Protein AF-A0A8S3QY83-F1 (afdb_monomer_lite)

Sequence (232 aa):
MESKVRKRGQNQPYVDVEDQDTNFSKEKKPLSHDKFHWDLWLLLAVENWLFDFGRPIFALFVPQKWFPMNYPSVGDYCHMAYNVITPFCLLKLFERSPNKSSTTFNMLCIITFVMGASIHLVGDSINHRLVLLGYELHLSVRENPMMQQMQPQGLVDSFELLYLYDEVIGHLMWYIPFFISFFLYFVGCFTSKLTTPSSTVSWWLLMLVFGDRGTNILRIHHNLYLLQVFGD

Secondary structure (DSSP, 8-state):
-----PPP---------------------------S-HHHHHHHHHHIIIIITTHHHHHHHS-GGGS-TTS--HHHHHHHHHHHHHHHHHHHHHHH-SS---HHHHHHHHHHHHHHHHHHHHHHHHHHHHHHTT--TTS-TTT-HHHHT-SSTHHHHHHHHHHHIIIIIIHHHHHHHHHHHHHHHHHHHHS------S--HHHHHHHHHH--SS--SSSSTTTTTTSSSS--

pLDDT: mean 74.7, std 22.32, range [29.95, 97.56]

Radius of gyration: 34.43 Å; chains: 1; bounding box: 99×53×97 Å

Structure (mmCIF, N/CA/C/O backbone):
data_AF-A0A8S3QY83-F1
#
_entry.id   AF-A0A8S3QY83-F1
#
loop_
_atom_site.group_PDB
_atom_site.id
_atom_site.type_symbol
_atom_site.label_atom_id
_atom_site.label_alt_id
_atom_site.label_comp_id
_atom_site.label_asym_id
_atom_site.label_entity_id
_atom_site.label_seq_id
_atom_site.pdbx_PDB_ins_code
_atom_site.Cartn_x
_atom_site.Cartn_y
_atom_site.Cartn_z
_atom_site.occupancy
_atom_site.B_iso_or_equiv
_atom_site.auth_seq_id
_atom_site.auth_comp_id
_atom_site.auth_asym_id
_atom_site.auth_atom_id
_atom_site.pdbx_PDB_model_num
ATOM 1 N N . MET A 1 1 ? 78.740 -27.898 -50.784 1.00 34.59 1 MET A N 1
ATOM 2 C CA . MET A 1 1 ? 79.023 -26.454 -50.865 1.00 34.59 1 MET A CA 1
ATOM 3 C C . MET A 1 1 ? 78.585 -26.016 -52.253 1.00 34.59 1 MET A C 1
ATOM 5 O O . MET A 1 1 ? 79.160 -26.534 -53.192 1.00 34.59 1 MET A O 1
ATOM 9 N N . GLU A 1 2 ? 77.528 -25.191 -52.331 1.00 31.19 2 GLU A N 1
ATOM 10 C CA . GLU A 1 2 ? 77.106 -24.369 -53.494 1.00 31.19 2 GLU A CA 1
ATOM 11 C C . GLU A 1 2 ? 76.742 -25.091 -54.817 1.00 31.19 2 GLU A C 1
ATOM 13 O O . GLU A 1 2 ? 77.320 -26.093 -55.190 1.00 31.19 2 GLU A O 1
ATOM 18 N N . SER A 1 3 ? 75.783 -24.670 -55.636 1.00 31.03 3 SER A N 1
ATOM 19 C CA . SER A 1 3 ? 74.749 -23.644 -55.554 1.00 31.03 3 SER A CA 1
ATOM 20 C C . SER A 1 3 ? 73.617 -24.044 -56.515 1.00 31.03 3 SER A C 1
ATOM 22 O O . SER A 1 3 ? 73.790 -24.783 -57.484 1.00 31.03 3 SER A O 1
ATOM 24 N N . LYS A 1 4 ? 72.418 -23.574 -56.187 1.00 37.50 4 LYS A N 1
ATOM 25 C CA . LYS A 1 4 ? 71.142 -23.846 -56.843 1.00 37.50 4 LYS A CA 1
ATOM 26 C C . LYS A 1 4 ? 70.960 -22.834 -57.980 1.00 37.50 4 LYS A C 1
ATOM 28 O O . LYS A 1 4 ? 70.795 -21.653 -57.699 1.00 37.50 4 LYS A O 1
ATOM 33 N N . VAL A 1 5 ? 70.923 -23.277 -59.238 1.00 36.34 5 VAL A N 1
ATOM 34 C CA . VAL A 1 5 ? 70.503 -22.438 -60.379 1.00 36.34 5 VAL A CA 1
ATOM 35 C C . VAL A 1 5 ? 69.347 -23.131 -61.095 1.00 36.34 5 VAL A C 1
ATOM 37 O O . VAL A 1 5 ? 69.523 -24.085 -61.850 1.00 36.34 5 VAL A O 1
ATOM 40 N N . ARG A 1 6 ? 68.126 -22.669 -60.805 1.00 34.22 6 ARG A N 1
ATOM 41 C CA . ARG A 1 6 ? 66.875 -23.147 -61.407 1.00 34.22 6 ARG A CA 1
ATOM 42 C C . ARG A 1 6 ? 66.569 -22.299 -62.645 1.00 34.22 6 ARG A C 1
ATOM 44 O O . ARG A 1 6 ? 66.422 -21.085 -62.540 1.00 34.22 6 ARG A O 1
ATOM 51 N N . LYS A 1 7 ? 66.494 -22.952 -63.808 1.00 37.69 7 LYS A N 1
ATOM 52 C CA . LYS A 1 7 ? 66.143 -22.346 -65.102 1.00 37.69 7 LYS A CA 1
ATOM 53 C C . LYS A 1 7 ? 64.687 -21.857 -65.131 1.00 37.69 7 LYS A C 1
ATOM 55 O O . LYS A 1 7 ? 63.793 -22.481 -64.564 1.00 37.69 7 LYS A O 1
ATOM 60 N N . ARG A 1 8 ? 64.506 -20.731 -65.826 1.00 29.97 8 ARG A N 1
ATOM 61 C CA . ARG A 1 8 ? 63.272 -19.996 -66.148 1.00 29.97 8 ARG A CA 1
ATOM 62 C C . ARG A 1 8 ? 62.555 -20.658 -67.341 1.00 29.97 8 ARG A C 1
ATOM 64 O O . ARG A 1 8 ? 63.221 -21.027 -68.302 1.00 29.97 8 ARG A O 1
ATOM 71 N N . GLY A 1 9 ? 61.226 -20.731 -67.293 1.00 32.06 9 GLY A N 1
ATOM 72 C CA . GLY A 1 9 ? 60.323 -21.119 -68.391 1.00 32.06 9 GLY A CA 1
ATOM 73 C C . GLY A 1 9 ? 58.904 -21.238 -67.825 1.00 32.06 9 GLY A C 1
ATOM 74 O O . GLY A 1 9 ? 58.633 -22.176 -67.092 1.00 32.06 9 GLY A O 1
ATOM 75 N N . GLN A 1 10 ? 58.145 -20.142 -67.785 1.00 31.88 10 GLN A N 1
ATOM 76 C CA . GLN A 1 10 ? 57.193 -19.656 -68.800 1.00 31.88 10 GLN A CA 1
ATOM 77 C C . GLN A 1 10 ? 55.741 -20.081 -68.490 1.00 31.88 10 GLN A C 1
ATOM 79 O O . GLN A 1 10 ? 55.395 -21.252 -68.547 1.00 31.88 10 GLN A O 1
ATOM 84 N N . ASN A 1 11 ? 54.939 -19.047 -68.212 1.00 30.88 11 ASN A N 1
ATOM 85 C CA . ASN A 1 11 ? 53.517 -18.854 -68.518 1.00 30.88 11 ASN A CA 1
ATOM 86 C C . ASN A 1 11 ? 52.469 -19.789 -67.884 1.00 30.88 11 ASN A C 1
ATOM 88 O O . ASN A 1 11 ? 52.050 -20.775 -68.481 1.00 30.88 11 ASN A O 1
ATOM 92 N N . GLN A 1 12 ? 51.919 -19.354 -66.746 1.00 34.62 12 GLN A N 1
ATOM 93 C CA . GLN A 1 12 ? 50.521 -19.604 -66.375 1.00 34.62 12 GLN A CA 1
ATOM 94 C C . GLN A 1 12 ? 49.783 -18.257 -66.337 1.00 34.62 12 GLN A C 1
ATOM 96 O O . GLN A 1 12 ? 50.329 -17.305 -65.771 1.00 34.62 12 GLN A O 1
ATOM 101 N N . PRO A 1 13 ? 48.596 -18.137 -66.958 1.00 34.28 13 PRO A N 1
ATOM 102 C CA . PRO A 1 13 ? 47.832 -16.904 -66.925 1.00 34.28 13 PRO A CA 1
ATOM 103 C C . PRO A 1 13 ? 47.233 -16.686 -65.533 1.00 34.28 13 PRO A C 1
ATOM 105 O O . PRO A 1 13 ? 46.687 -17.591 -64.905 1.00 34.28 13 PRO A O 1
ATOM 108 N N . TYR A 1 14 ? 47.388 -15.448 -65.087 1.00 29.95 14 TYR A N 1
ATOM 109 C CA . TYR A 1 14 ? 46.746 -14.828 -63.943 1.00 29.95 14 TYR A CA 1
ATOM 110 C C . TYR A 1 14 ? 45.224 -14.836 -64.160 1.00 29.95 14 TYR A C 1
ATOM 112 O O . TYR A 1 14 ? 44.738 -14.292 -65.150 1.00 29.95 14 TYR A O 1
ATOM 120 N N . VAL A 1 15 ? 44.495 -15.521 -63.277 1.00 34.41 15 VAL A N 1
ATOM 121 C CA . VAL A 1 15 ? 43.032 -15.464 -63.195 1.00 34.41 15 VAL A CA 1
ATOM 122 C C . VAL A 1 15 ? 42.712 -14.485 -62.076 1.00 34.41 15 VAL A C 1
ATOM 124 O O . VAL A 1 15 ? 42.988 -14.774 -60.910 1.00 34.41 15 VAL A O 1
ATOM 127 N N . ASP A 1 16 ? 42.186 -13.323 -62.459 1.00 31.34 16 ASP A N 1
ATOM 128 C CA . ASP A 1 16 ? 41.600 -12.346 -61.551 1.00 31.34 16 ASP A CA 1
ATOM 129 C C . ASP A 1 16 ? 40.484 -13.014 -60.743 1.00 31.34 16 ASP A C 1
ATOM 131 O O . ASP A 1 16 ? 39.497 -13.510 -61.289 1.00 31.34 16 ASP A O 1
ATOM 135 N N . VAL A 1 17 ? 40.654 -13.038 -59.423 1.00 35.59 17 VAL A N 1
ATOM 136 C CA . VAL A 1 17 ? 39.547 -13.261 -58.495 1.00 35.59 17 VAL A CA 1
ATOM 137 C C . VAL A 1 17 ? 38.876 -11.903 -58.339 1.00 35.59 17 VAL A C 1
ATOM 139 O O . VAL A 1 17 ? 39.214 -11.132 -57.445 1.00 35.59 17 VAL A O 1
ATOM 142 N N . GLU A 1 18 ? 37.994 -11.584 -59.285 1.00 35.28 18 GLU A N 1
ATOM 143 C CA . GLU A 1 18 ? 37.082 -10.450 -59.174 1.00 35.28 18 GLU A CA 1
ATOM 144 C C . GLU A 1 18 ? 36.149 -10.649 -57.976 1.00 35.28 18 GLU A C 1
ATOM 146 O O . GLU A 1 18 ? 35.514 -11.695 -57.810 1.00 35.28 18 GLU A O 1
ATOM 151 N N . ASP A 1 19 ? 36.110 -9.598 -57.159 1.00 35.34 19 ASP A N 1
ATOM 152 C CA . ASP A 1 19 ? 35.137 -9.262 -56.126 1.00 35.34 19 ASP A CA 1
ATOM 153 C C . ASP A 1 19 ? 33.747 -9.867 -56.376 1.00 35.34 19 ASP A C 1
ATOM 155 O O . ASP A 1 19 ? 32.928 -9.351 -57.140 1.00 35.34 19 ASP A O 1
ATOM 159 N N . GLN A 1 20 ? 33.437 -10.941 -55.651 1.00 33.00 20 GLN A N 1
ATOM 160 C CA . GLN A 1 20 ? 32.055 -11.261 -55.321 1.00 33.00 20 GLN A CA 1
ATOM 161 C C . GLN A 1 20 ? 31.711 -10.582 -53.997 1.00 33.00 20 GLN A C 1
ATOM 163 O O . GLN A 1 20 ? 31.581 -11.225 -52.955 1.00 33.00 20 GLN A O 1
ATOM 168 N N . ASP A 1 21 ? 31.482 -9.271 -54.078 1.00 36.41 21 ASP A N 1
ATOM 169 C CA . ASP A 1 21 ? 30.620 -8.526 -53.160 1.00 36.41 21 ASP A CA 1
ATOM 170 C C . ASP A 1 21 ? 29.168 -9.009 -53.350 1.00 36.41 21 ASP A C 1
ATOM 172 O O . ASP A 1 21 ? 28.257 -8.312 -53.805 1.00 36.41 21 ASP A O 1
ATOM 176 N N . THR A 1 22 ? 28.924 -10.278 -53.022 1.00 35.50 22 THR A N 1
ATOM 177 C CA . THR A 1 22 ? 27.571 -10.771 -52.816 1.00 35.50 22 THR A CA 1
ATOM 178 C C . THR A 1 22 ? 27.066 -10.153 -51.529 1.00 35.50 22 THR A C 1
ATOM 180 O O . THR A 1 22 ? 27.435 -10.579 -50.436 1.00 35.50 22 THR A O 1
ATOM 183 N N . ASN A 1 23 ? 26.221 -9.138 -51.708 1.00 38.00 23 ASN A N 1
ATOM 184 C CA . ASN A 1 23 ? 25.175 -8.669 -50.810 1.00 38.00 23 ASN A CA 1
ATOM 185 C C . ASN A 1 23 ? 24.670 -9.771 -49.860 1.00 38.00 23 ASN A C 1
ATOM 187 O O . ASN A 1 23 ? 23.604 -10.349 -50.058 1.00 38.00 23 ASN A O 1
ATOM 191 N N . PHE A 1 24 ? 25.392 -10.018 -48.771 1.00 35.25 24 PHE A N 1
ATOM 192 C CA . PHE A 1 24 ? 24.793 -10.544 -47.561 1.00 35.25 24 PHE A CA 1
ATOM 193 C C . PHE A 1 24 ? 24.349 -9.321 -46.783 1.00 35.25 24 PHE A C 1
ATOM 195 O O . PHE A 1 24 ? 25.000 -8.853 -45.845 1.00 35.25 24 PHE A O 1
ATOM 202 N N . SER A 1 25 ? 23.223 -8.769 -47.233 1.00 38.72 25 SER A N 1
ATOM 203 C CA . SER A 1 25 ? 22.351 -7.976 -46.393 1.00 38.72 25 SER A CA 1
ATOM 204 C C . SER A 1 25 ? 22.110 -8.816 -45.142 1.00 38.72 25 SER A C 1
ATOM 206 O O . SER A 1 25 ? 21.225 -9.666 -45.097 1.00 38.72 25 SER A O 1
ATOM 208 N N . LYS A 1 26 ? 22.941 -8.619 -44.111 1.00 41.38 26 LYS A N 1
ATOM 209 C CA . LYS A 1 26 ? 22.540 -8.871 -42.736 1.00 41.38 26 LYS A CA 1
ATOM 210 C C . LYS A 1 26 ? 21.341 -7.960 -42.552 1.00 41.38 26 LYS A C 1
ATOM 212 O O . LYS A 1 26 ? 21.487 -6.811 -42.138 1.00 41.38 26 LYS A O 1
ATOM 217 N N . GLU A 1 27 ? 20.162 -8.473 -42.893 1.00 39.66 27 GLU A N 1
ATOM 218 C CA . GLU A 1 27 ? 18.944 -8.116 -42.205 1.00 39.66 27 GLU A CA 1
ATOM 219 C C . GLU A 1 27 ? 19.303 -8.222 -40.729 1.00 39.66 27 GLU A C 1
ATOM 221 O O . GLU A 1 27 ? 19.362 -9.299 -40.130 1.00 39.66 27 GLU A O 1
ATOM 226 N N . LYS A 1 28 ? 19.644 -7.075 -40.138 1.00 40.25 28 LYS A N 1
ATOM 227 C CA . LYS A 1 28 ? 19.485 -6.889 -38.714 1.00 40.25 28 LYS A CA 1
ATOM 228 C C . LYS A 1 28 ? 18.003 -7.133 -38.517 1.00 40.25 28 LYS A C 1
ATOM 230 O O . LYS A 1 28 ? 17.208 -6.226 -38.751 1.00 40.25 28 LYS A O 1
ATOM 235 N N . LYS A 1 29 ? 17.644 -8.371 -38.152 1.00 34.09 29 LYS A N 1
ATOM 236 C CA . LYS A 1 29 ? 16.350 -8.673 -37.546 1.00 34.09 29 LYS A CA 1
ATOM 237 C C . LYS A 1 29 ? 16.068 -7.494 -36.624 1.00 34.09 29 LYS A C 1
ATOM 239 O O . LYS A 1 29 ? 16.939 -7.217 -35.786 1.00 34.09 29 LYS A O 1
ATOM 244 N N . PRO A 1 30 ? 14.967 -6.747 -36.814 1.00 40.72 30 PRO A N 1
ATOM 245 C CA . PRO A 1 30 ? 14.634 -5.695 -35.878 1.00 40.72 30 PRO A CA 1
ATOM 246 C C . PRO A 1 30 ? 14.638 -6.375 -34.518 1.00 40.72 30 PRO A C 1
ATOM 248 O O . PRO A 1 30 ? 13.926 -7.358 -34.317 1.00 40.72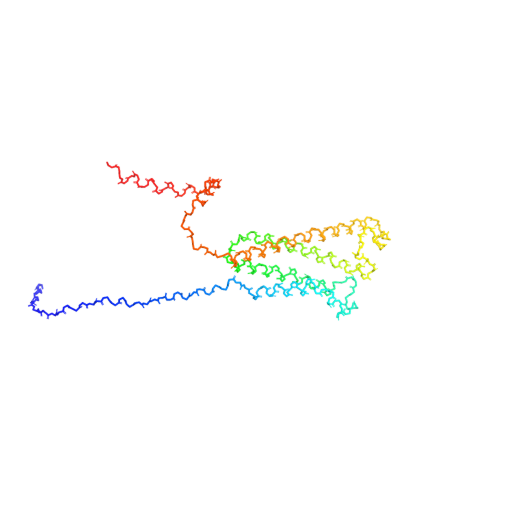 30 PRO A O 1
ATOM 251 N N . LEU A 1 31 ? 15.562 -5.946 -33.654 1.00 46.16 31 LEU A N 1
ATOM 252 C CA . LEU A 1 31 ? 15.653 -6.419 -32.283 1.00 46.16 31 LEU A CA 1
ATOM 253 C C . LEU A 1 31 ? 14.232 -6.248 -31.754 1.00 46.16 31 LEU A C 1
ATOM 255 O O . LEU A 1 31 ? 13.766 -5.107 -31.725 1.00 46.16 31 LEU A O 1
ATOM 259 N N . SER A 1 32 ? 13.504 -7.348 -31.527 1.00 46.12 32 SER A N 1
ATOM 260 C CA . SER A 1 32 ? 12.080 -7.281 -31.208 1.00 46.12 32 SER A CA 1
ATOM 261 C C . SER A 1 32 ? 11.982 -6.577 -29.870 1.00 46.12 32 SER A C 1
ATOM 263 O O . SER A 1 32 ? 12.240 -7.135 -28.806 1.00 46.12 32 SER A O 1
ATOM 265 N N . HIS A 1 33 ? 11.758 -5.278 -29.967 1.00 51.06 33 HIS A N 1
ATOM 266 C CA . HIS A 1 33 ? 11.664 -4.385 -28.850 1.00 51.06 33 HIS A CA 1
ATOM 267 C C . HIS A 1 33 ? 10.262 -4.642 -28.324 1.00 51.06 33 HIS A C 1
ATOM 269 O O . HIS A 1 33 ? 9.316 -3.994 -28.771 1.00 51.06 33 HIS A O 1
ATOM 275 N N . ASP A 1 34 ? 10.115 -5.613 -27.425 1.00 55.69 34 ASP A N 1
ATOM 276 C CA . ASP A 1 34 ? 8.931 -5.674 -26.579 1.00 55.69 34 ASP A CA 1
ATOM 277 C C . ASP A 1 34 ? 8.990 -4.421 -25.705 1.00 55.69 34 ASP A C 1
ATOM 279 O O . ASP A 1 34 ? 9.612 -4.362 -24.648 1.00 55.69 34 ASP A O 1
ATOM 283 N N . LYS A 1 35 ? 8.466 -3.327 -26.269 1.00 71.12 35 LYS A N 1
ATOM 284 C CA . LYS A 1 35 ? 8.505 -1.982 -25.694 1.00 71.12 35 LYS A CA 1
ATOM 285 C C . LYS A 1 35 ? 7.702 -1.922 -24.407 1.00 71.12 35 LYS A C 1
ATOM 287 O O . LYS A 1 35 ? 7.988 -1.065 -23.590 1.00 71.12 35 LYS A O 1
ATOM 292 N N . PHE A 1 36 ? 6.731 -2.811 -24.236 1.00 80.81 36 PHE A N 1
ATOM 293 C CA . PHE A 1 36 ? 5.821 -2.838 -23.107 1.00 80.81 36 PHE A CA 1
ATOM 294 C C . PHE A 1 36 ? 5.636 -4.275 -22.628 1.00 80.81 36 PHE A C 1
ATOM 296 O O . PHE A 1 36 ? 5.346 -5.171 -23.420 1.00 80.81 36 PHE A O 1
ATOM 303 N N . HIS A 1 37 ? 5.807 -4.482 -21.329 1.00 86.06 37 HIS A N 1
ATOM 304 C CA . HIS A 1 37 ? 5.777 -5.799 -20.704 1.00 86.06 37 HIS A CA 1
ATOM 305 C C . HIS A 1 37 ? 4.359 -6.066 -20.194 1.00 86.06 37 HIS A C 1
ATOM 307 O O . HIS A 1 37 ? 4.016 -5.733 -19.058 1.00 86.06 37 HIS A O 1
ATOM 313 N N . TRP A 1 38 ? 3.516 -6.607 -21.076 1.00 83.12 38 TRP A N 1
ATOM 314 C CA . TRP A 1 38 ? 2.108 -6.899 -20.784 1.00 83.12 38 TRP A CA 1
ATOM 315 C C . TRP A 1 38 ? 1.924 -7.887 -19.636 1.00 83.12 38 TRP A C 1
ATOM 317 O O . TRP A 1 38 ? 0.985 -7.747 -18.863 1.00 83.12 38 TRP A O 1
ATOM 327 N N . ASP A 1 39 ? 2.822 -8.859 -19.514 1.00 86.62 39 ASP A N 1
ATOM 328 C CA . ASP A 1 39 ? 2.855 -9.837 -18.431 1.00 86.62 39 ASP A CA 1
ATOM 329 C C . ASP A 1 39 ? 3.032 -9.165 -17.062 1.00 86.62 39 ASP A C 1
ATOM 331 O O . ASP A 1 39 ? 2.259 -9.423 -16.141 1.00 86.62 39 ASP A O 1
ATOM 335 N N . LEU A 1 40 ? 3.999 -8.249 -16.944 1.00 84.06 40 LEU A N 1
ATOM 336 C CA . LEU A 1 40 ? 4.239 -7.483 -15.721 1.00 84.06 40 LEU A CA 1
ATOM 337 C C . LEU A 1 40 ? 3.095 -6.524 -15.411 1.00 84.06 40 LEU A C 1
ATOM 339 O O . LEU A 1 40 ? 2.706 -6.398 -14.254 1.00 84.06 40 LEU A O 1
ATOM 343 N N . TRP A 1 41 ? 2.563 -5.844 -16.427 1.00 84.88 41 TRP A N 1
ATOM 344 C CA . TRP A 1 41 ? 1.459 -4.911 -16.231 1.00 84.88 41 TRP A CA 1
ATOM 345 C C . TRP A 1 41 ? 0.182 -5.634 -15.803 1.00 84.88 41 TRP A C 1
ATOM 347 O O . TRP A 1 41 ? -0.492 -5.183 -14.883 1.00 84.88 41 TRP A O 1
ATOM 357 N N . LEU A 1 42 ? -0.120 -6.782 -16.418 1.00 86.81 42 LEU A N 1
ATOM 358 C CA . LEU A 1 42 ? -1.249 -7.620 -16.029 1.00 86.81 42 LEU A CA 1
ATOM 359 C C . LEU A 1 42 ? -1.069 -8.162 -14.610 1.00 86.81 42 LEU A C 1
ATOM 361 O O . LEU A 1 42 ? -2.012 -8.102 -13.830 1.00 86.81 42 LEU A O 1
ATOM 365 N N . LEU A 1 43 ? 0.126 -8.650 -14.260 1.00 87.75 43 LEU A N 1
ATOM 366 C CA . LEU A 1 43 ? 0.422 -9.123 -12.907 1.00 87.75 43 LEU A CA 1
ATOM 367 C C . LEU A 1 43 ? 0.191 -8.016 -11.875 1.00 87.75 43 LEU A C 1
ATOM 369 O O . LEU A 1 43 ? -0.528 -8.236 -10.908 1.00 87.75 43 LEU A O 1
ATOM 373 N N . LEU A 1 44 ? 0.745 -6.828 -12.122 1.00 88.06 44 LEU A N 1
ATOM 374 C CA . LEU A 1 44 ? 0.615 -5.660 -11.255 1.00 88.06 44 LEU A CA 1
ATOM 375 C C . LEU A 1 44 ? -0.844 -5.183 -11.161 1.00 88.06 44 LEU A C 1
ATOM 377 O O . LEU A 1 44 ? -1.323 -4.839 -10.089 1.00 88.06 44 LEU A O 1
ATOM 381 N N . ALA A 1 45 ? -1.595 -5.200 -12.263 1.00 86.75 45 ALA A N 1
ATOM 382 C CA . ALA A 1 45 ? -3.013 -4.855 -12.251 1.00 86.75 45 ALA A CA 1
ATOM 383 C C . ALA A 1 45 ? -3.838 -5.862 -11.437 1.00 86.75 45 ALA A C 1
ATOM 385 O O . ALA A 1 45 ? -4.640 -5.455 -10.600 1.00 86.75 45 ALA A O 1
ATOM 386 N N . VAL A 1 46 ? -3.628 -7.164 -11.660 1.00 88.06 46 VAL A N 1
ATOM 387 C CA . VAL A 1 46 ? -4.350 -8.240 -10.968 1.00 88.06 46 VAL A CA 1
ATOM 388 C C . VAL A 1 46 ? -4.028 -8.248 -9.480 1.00 88.06 46 VAL A C 1
ATOM 390 O O . VAL A 1 46 ? -4.940 -8.394 -8.675 1.00 88.06 46 VAL A O 1
ATOM 393 N N . GLU A 1 47 ? -2.763 -8.084 -9.104 1.00 89.00 47 GLU A N 1
ATOM 394 C CA . GLU A 1 47 ? -2.347 -8.145 -7.704 1.00 89.00 47 GLU A CA 1
ATOM 395 C C . GLU A 1 47 ? -2.831 -6.926 -6.901 1.00 89.00 47 GLU A C 1
ATOM 397 O O . GLU A 1 47 ? -3.383 -7.129 -5.824 1.00 89.00 47 GLU A O 1
ATOM 402 N N . ASN A 1 48 ? -2.809 -5.706 -7.466 1.00 87.19 48 ASN A N 1
ATOM 403 C CA . ASN A 1 48 ? -3.464 -4.546 -6.839 1.00 87.19 48 ASN A CA 1
ATOM 404 C C . ASN A 1 48 ? -4.970 -4.787 -6.666 1.00 87.19 48 ASN A C 1
ATOM 406 O O . ASN A 1 48 ? -5.540 -4.553 -5.608 1.00 87.19 48 ASN A O 1
ATOM 410 N N . TRP A 1 49 ? -5.652 -5.275 -7.704 1.00 84.31 49 TRP A N 1
ATOM 411 C CA . TRP A 1 49 ? -7.097 -5.492 -7.613 1.00 84.31 49 TRP A CA 1
ATOM 412 C C . TRP A 1 49 ? -7.461 -6.568 -6.592 1.00 84.31 49 TRP A C 1
ATOM 414 O O . TRP A 1 49 ? -8.443 -6.436 -5.866 1.00 84.31 49 TRP A O 1
ATOM 424 N N . LEU A 1 50 ? -6.675 -7.642 -6.548 1.00 85.19 50 LEU A N 1
ATOM 425 C CA . LEU A 1 50 ? -6.952 -8.787 -5.701 1.00 85.19 50 LEU A CA 1
ATOM 426 C C . LEU A 1 50 ? -6.546 -8.532 -4.251 1.00 85.19 50 LEU A C 1
ATOM 428 O O . LEU A 1 50 ? -7.338 -8.806 -3.360 1.00 85.19 50 LEU A O 1
ATOM 432 N N . PHE A 1 51 ? -5.333 -8.048 -3.997 1.00 85.00 51 PHE A N 1
ATOM 433 C CA . PHE A 1 51 ? -4.780 -8.008 -2.643 1.00 85.00 51 PHE A CA 1
ATOM 434 C C . PHE A 1 51 ? -5.039 -6.705 -1.898 1.00 85.00 51 PHE A C 1
ATOM 436 O O . PHE A 1 51 ? -5.078 -6.741 -0.671 1.00 85.00 51 PHE A O 1
ATOM 443 N N . ASP A 1 52 ? -5.260 -5.612 -2.622 1.00 77.19 52 ASP A N 1
ATOM 444 C CA . ASP A 1 52 ? -5.518 -4.295 -2.047 1.00 77.19 52 ASP A CA 1
ATOM 445 C C . ASP A 1 52 ? -7.030 -4.000 -2.041 1.00 77.19 52 ASP A C 1
ATOM 447 O O . ASP A 1 52 ? -7.650 -3.844 -0.993 1.00 77.19 52 ASP A O 1
ATOM 451 N N . PHE A 1 53 ? -7.695 -4.097 -3.200 1.00 77.50 53 PHE A N 1
ATOM 452 C CA . PHE A 1 53 ? -9.144 -3.847 -3.301 1.00 77.50 53 PHE A CA 1
ATOM 453 C C . PHE A 1 53 ? -10.039 -5.060 -3.005 1.00 77.50 53 PHE A C 1
ATOM 455 O O . PHE A 1 53 ? -11.244 -4.904 -2.800 1.00 77.50 53 PHE A O 1
ATOM 462 N N . GLY A 1 54 ? -9.500 -6.282 -2.982 1.00 78.56 54 GLY A N 1
ATOM 463 C CA . GLY A 1 54 ? -10.302 -7.506 -2.857 1.00 78.56 54 GLY A CA 1
ATOM 464 C C . GLY A 1 54 ? -10.875 -7.760 -1.461 1.00 78.56 54 GLY A C 1
ATOM 465 O O . GLY A 1 54 ? -11.695 -8.663 -1.288 1.00 78.56 54 GLY A O 1
ATOM 466 N N . ARG A 1 55 ? -10.495 -6.971 -0.452 1.00 75.38 55 ARG A N 1
ATOM 467 C CA . ARG A 1 55 ? -10.899 -7.141 0.954 1.00 75.38 55 ARG A CA 1
ATOM 468 C C . ARG A 1 55 ? -12.411 -7.299 1.176 1.00 75.38 55 ARG A C 1
ATOM 470 O O . ARG A 1 55 ? -12.798 -8.293 1.798 1.00 75.38 55 ARG A O 1
ATOM 477 N N . PRO A 1 56 ? -13.282 -6.406 0.660 1.00 72.75 56 PRO A N 1
ATOM 478 C CA . PRO A 1 56 ? -14.729 -6.545 0.818 1.00 72.75 56 PRO A CA 1
ATOM 479 C C . PRO A 1 56 ? -15.250 -7.839 0.191 1.00 72.75 56 PRO A C 1
ATOM 481 O O . PRO A 1 56 ? -16.146 -8.475 0.734 1.00 72.75 56 PRO A O 1
ATOM 484 N N . ILE A 1 57 ? -14.648 -8.267 -0.922 1.00 79.75 57 ILE A N 1
ATOM 485 C CA . ILE A 1 57 ? -15.013 -9.501 -1.618 1.00 79.75 57 ILE A CA 1
ATOM 486 C C . ILE A 1 57 ? -14.635 -10.707 -0.755 1.00 79.75 57 ILE A C 1
ATOM 488 O O . ILE A 1 57 ? -15.476 -11.567 -0.505 1.00 79.75 57 ILE A O 1
ATOM 492 N N . PHE A 1 58 ? -13.411 -10.763 -0.225 1.00 79.56 58 PHE A N 1
ATOM 493 C CA . PHE A 1 58 ? -12.998 -11.853 0.663 1.00 79.56 58 PHE A CA 1
ATOM 494 C C . PHE A 1 58 ? -13.832 -11.912 1.943 1.00 79.56 58 PHE A C 1
ATOM 496 O O . PHE A 1 58 ? -14.198 -13.002 2.378 1.00 79.56 58 PHE A O 1
ATOM 503 N N . ALA A 1 59 ? -14.191 -10.760 2.510 1.00 74.50 59 ALA A N 1
ATOM 504 C CA . ALA A 1 59 ? -15.040 -10.685 3.694 1.00 74.50 59 ALA A CA 1
ATOM 505 C C . ALA A 1 59 ? -16.463 -11.234 3.460 1.00 74.50 59 ALA A C 1
ATOM 507 O O . ALA A 1 59 ? -17.084 -11.703 4.413 1.00 74.50 59 ALA A O 1
ATOM 508 N N . LEU A 1 60 ? -16.970 -11.230 2.217 1.00 78.12 60 LEU A N 1
ATOM 509 C CA . LEU A 1 60 ? -18.257 -11.849 1.863 1.00 78.12 60 LEU A CA 1
ATOM 510 C C . LEU A 1 60 ? -18.189 -13.381 1.822 1.00 78.12 60 LEU A C 1
ATOM 512 O O . LEU A 1 60 ? -19.164 -14.050 2.160 1.00 78.12 60 LEU A O 1
ATOM 516 N N . PHE A 1 61 ? -17.056 -13.943 1.396 1.00 81.00 61 PHE A N 1
ATOM 517 C CA . PHE A 1 61 ? -16.904 -15.392 1.224 1.00 81.00 61 PHE A CA 1
ATOM 518 C C . PHE A 1 61 ? -16.322 -16.097 2.450 1.00 81.00 61 PHE A C 1
ATOM 520 O O . PHE A 1 61 ? -16.527 -17.300 2.618 1.00 81.00 61 PHE A O 1
ATOM 527 N N . VAL A 1 62 ? -15.604 -15.374 3.311 1.00 79.56 62 VAL A N 1
ATOM 528 C CA . VAL A 1 62 ? -14.933 -15.947 4.479 1.00 79.56 62 VAL A CA 1
ATOM 529 C C . VAL A 1 62 ? -15.737 -15.670 5.752 1.00 79.56 62 VAL A C 1
ATOM 531 O O . VAL A 1 62 ? -15.919 -14.512 6.130 1.00 79.56 62 VAL A O 1
ATOM 534 N N . PRO A 1 63 ? -16.177 -16.713 6.482 1.00 76.62 63 PRO A N 1
ATOM 535 C CA . PRO A 1 63 ? -16.875 -16.524 7.745 1.00 76.62 63 PRO A CA 1
ATOM 536 C C . PRO A 1 63 ? -15.991 -15.824 8.784 1.00 76.62 63 PRO A C 1
ATOM 538 O O . PRO A 1 63 ? -14.921 -16.318 9.137 1.00 76.62 63 PRO A O 1
ATOM 541 N N . GLN A 1 64 ? -16.493 -14.742 9.382 1.00 70.31 64 GLN A N 1
ATOM 542 C CA . GLN A 1 64 ? -15.787 -13.997 10.441 1.00 70.31 64 GLN A CA 1
ATOM 543 C C . GLN A 1 64 ? -15.432 -14.865 11.666 1.00 70.31 64 GLN A C 1
ATOM 545 O O . GLN A 1 64 ? -14.478 -14.586 12.379 1.00 70.31 64 GLN A O 1
ATOM 550 N N . LYS A 1 65 ? -16.140 -15.984 11.890 1.00 74.44 65 LYS A N 1
ATOM 551 C CA . LYS A 1 65 ? -15.832 -16.946 12.968 1.00 74.44 65 LYS A CA 1
ATOM 552 C C . LYS A 1 65 ? -14.448 -17.589 12.843 1.00 74.44 65 LYS A C 1
ATOM 554 O O . LYS A 1 65 ? -13.940 -18.107 13.830 1.00 74.44 65 LYS A O 1
ATOM 559 N N . TRP A 1 66 ? -13.874 -17.616 11.642 1.00 78.19 66 TRP A N 1
ATOM 560 C CA . TRP A 1 66 ? -12.563 -18.221 11.399 1.00 78.19 66 TRP A CA 1
ATOM 561 C C . TRP A 1 66 ? -11.413 -17.296 11.807 1.00 78.19 66 TRP A C 1
ATOM 563 O O . TRP A 1 66 ? -10.306 -17.774 12.030 1.00 78.19 66 TRP A O 1
ATOM 573 N N . PHE A 1 67 ? -11.684 -15.996 11.950 1.00 79.62 67 PHE A N 1
ATOM 574 C CA . PHE A 1 67 ? -10.687 -14.974 12.251 1.00 79.62 67 PHE A CA 1
ATOM 575 C C . PHE A 1 67 ? -11.155 -14.139 13.444 1.00 79.62 67 PHE A C 1
ATOM 577 O O . PHE A 1 67 ? -11.867 -13.150 13.269 1.00 79.62 67 PHE A O 1
ATOM 584 N N . PRO A 1 68 ? -10.793 -14.535 14.676 1.00 81.81 68 PRO A N 1
ATOM 585 C CA . PRO A 1 68 ? -11.183 -13.789 15.861 1.00 81.81 68 PRO A CA 1
ATOM 586 C C . PRO A 1 68 ? -10.621 -12.359 15.844 1.00 81.81 68 PRO A C 1
ATOM 588 O O . PRO A 1 68 ? -9.570 -12.079 15.264 1.00 81.81 68 PRO A O 1
ATOM 591 N N . MET A 1 69 ? -11.292 -11.450 16.551 1.00 80.56 69 MET A N 1
ATOM 592 C CA . MET A 1 69 ? -10.979 -10.013 16.555 1.00 80.56 69 MET A CA 1
ATOM 593 C C . MET A 1 69 ? -9.588 -9.643 17.093 1.00 80.56 69 MET A C 1
ATOM 595 O O . MET A 1 69 ? -9.152 -8.513 16.900 1.00 80.56 69 MET A O 1
ATOM 599 N N . ASN A 1 70 ? -8.877 -10.571 17.727 1.00 84.88 70 ASN A N 1
ATOM 600 C CA . ASN A 1 70 ? -7.519 -10.393 18.239 1.00 84.88 70 ASN A CA 1
ATOM 601 C C . ASN A 1 70 ? -6.426 -11.048 17.368 1.00 84.88 70 ASN A C 1
ATOM 603 O O . ASN A 1 70 ? -5.264 -11.036 17.764 1.00 84.88 70 ASN A O 1
ATOM 607 N N . TYR A 1 71 ? -6.774 -11.605 16.202 1.00 86.31 71 TYR A N 1
ATOM 608 C CA . TYR A 1 71 ? -5.830 -12.209 15.252 1.00 86.31 71 TYR A CA 1
ATOM 609 C C . TYR A 1 71 ? -5.959 -11.592 13.853 1.00 86.31 71 TYR A C 1
ATOM 611 O O . TYR A 1 71 ? -7.046 -11.112 13.516 1.00 86.31 71 TYR A O 1
ATOM 619 N N . PRO A 1 72 ? -4.894 -11.620 13.023 1.00 88.38 72 PRO A N 1
ATOM 620 C CA . PRO A 1 72 ? -4.946 -11.141 11.642 1.00 88.38 72 PRO A CA 1
ATOM 621 C C . PRO A 1 72 ? -6.086 -11.783 10.845 1.00 88.38 72 PRO A C 1
ATOM 623 O O . PRO A 1 72 ? -6.281 -12.995 10.901 1.00 88.38 72 PRO A O 1
ATOM 626 N N . SER A 1 73 ? -6.845 -10.963 10.125 1.00 88.81 73 SER A N 1
ATOM 627 C CA . SER A 1 73 ? -7.915 -11.385 9.218 1.00 88.81 73 SER A CA 1
ATOM 628 C C . SER A 1 73 ? -7.362 -11.834 7.860 1.00 88.81 73 SER A C 1
ATOM 630 O O . SER A 1 73 ? -6.203 -11.578 7.536 1.00 88.81 73 SER A O 1
ATOM 632 N N . VAL A 1 74 ? -8.198 -12.447 7.013 1.00 88.00 74 VAL A N 1
ATOM 633 C CA . VAL A 1 74 ? -7.820 -12.735 5.612 1.00 88.00 74 VAL A CA 1
ATOM 634 C C . VAL A 1 74 ? -7.387 -11.472 4.882 1.00 88.00 74 VAL A C 1
ATOM 636 O O . VAL A 1 74 ? -6.383 -11.501 4.179 1.00 88.00 74 VAL A O 1
ATOM 639 N N . GLY A 1 75 ? -8.093 -10.360 5.099 1.00 88.00 75 GLY A N 1
ATOM 640 C CA . GLY A 1 75 ? -7.712 -9.071 4.534 1.00 88.00 75 GLY A CA 1
ATOM 641 C C . GLY A 1 75 ? -6.309 -8.644 4.961 1.00 88.00 75 GLY A C 1
ATOM 642 O O . GLY A 1 75 ? -5.549 -8.156 4.135 1.00 88.00 75 GLY A O 1
ATOM 643 N N . ASP A 1 76 ? -5.930 -8.887 6.218 1.00 90.88 76 ASP A N 1
ATOM 644 C CA . ASP A 1 76 ? -4.580 -8.580 6.708 1.00 90.88 76 ASP A CA 1
ATOM 645 C C . ASP A 1 76 ? -3.525 -9.434 5.992 1.00 90.88 76 ASP A C 1
ATOM 647 O O . ASP A 1 76 ? -2.502 -8.913 5.560 1.00 90.88 76 ASP A O 1
ATOM 651 N N . TYR A 1 77 ? -3.785 -10.731 5.795 1.00 91.00 77 TYR A N 1
ATOM 652 C CA . TYR A 1 77 ? -2.881 -11.602 5.036 1.00 91.00 77 TYR A CA 1
ATOM 653 C C . TYR A 1 77 ? -2.769 -11.201 3.559 1.00 91.00 77 TYR A C 1
ATOM 655 O O . TYR A 1 77 ? -1.679 -11.281 2.994 1.00 91.00 77 TYR A O 1
ATOM 663 N N . CYS A 1 78 ? -3.861 -10.743 2.940 1.00 90.44 78 CYS A N 1
ATOM 664 C CA . CYS A 1 78 ? -3.841 -10.203 1.580 1.00 90.44 78 CYS A CA 1
ATOM 665 C C . CYS A 1 78 ? -2.939 -8.967 1.485 1.00 90.44 78 CYS A C 1
ATOM 667 O O . CYS A 1 78 ? -2.037 -8.953 0.652 1.00 90.44 78 CYS A O 1
ATOM 669 N N . HIS A 1 79 ? -3.085 -7.991 2.383 1.00 90.81 79 HIS A N 1
ATOM 670 C CA . HIS A 1 79 ? -2.209 -6.814 2.396 1.00 90.81 79 HIS A CA 1
ATOM 671 C C . HIS A 1 79 ? -0.759 -7.148 2.791 1.00 90.81 79 HIS A C 1
ATOM 673 O O . HIS A 1 79 ? 0.182 -6.537 2.290 1.00 90.81 79 HIS A O 1
ATOM 679 N N . MET A 1 80 ? -0.525 -8.151 3.644 1.00 93.00 80 MET A N 1
ATOM 680 C CA . MET A 1 80 ? 0.835 -8.649 3.889 1.00 93.00 80 MET A CA 1
ATOM 681 C C . MET A 1 80 ? 1.456 -9.225 2.611 1.00 93.00 80 MET A C 1
ATOM 683 O O . MET A 1 80 ? 2.632 -8.987 2.345 1.00 93.00 80 MET A O 1
ATOM 687 N N . ALA A 1 81 ? 0.678 -9.960 1.809 1.00 92.75 81 ALA A N 1
ATOM 688 C CA . ALA A 1 81 ? 1.131 -10.459 0.515 1.00 92.75 81 ALA A CA 1
ATOM 689 C C . ALA A 1 81 ? 1.385 -9.308 -0.473 1.00 92.75 81 ALA A C 1
ATOM 691 O O . ALA A 1 81 ? 2.430 -9.300 -1.121 1.00 92.75 81 ALA A O 1
ATOM 692 N N . TYR A 1 82 ? 0.498 -8.312 -0.524 1.00 92.44 82 TYR A N 1
ATOM 693 C CA . TYR A 1 82 ? 0.666 -7.076 -1.299 1.00 92.44 82 TYR A CA 1
ATOM 694 C C . TYR A 1 82 ? 1.995 -6.372 -0.973 1.00 92.44 82 TYR A C 1
ATOM 696 O O . TYR A 1 82 ? 2.816 -6.128 -1.857 1.00 92.44 82 TYR A O 1
ATOM 704 N N . ASN A 1 83 ? 2.307 -6.202 0.318 1.00 93.62 83 ASN A N 1
ATOM 705 C CA . ASN A 1 83 ? 3.554 -5.583 0.788 1.00 93.62 83 ASN A CA 1
ATOM 706 C C . ASN A 1 83 ? 4.834 -6.341 0.398 1.00 93.62 83 ASN A C 1
ATOM 708 O O . ASN A 1 83 ? 5.931 -5.815 0.582 1.00 93.62 83 ASN A O 1
ATOM 712 N N . VAL A 1 84 ? 4.723 -7.559 -0.137 1.00 93.50 84 VAL A N 1
ATOM 713 C CA . VAL A 1 84 ? 5.848 -8.356 -0.646 1.00 93.50 84 VAL A CA 1
ATOM 714 C C . VAL A 1 84 ? 5.827 -8.443 -2.173 1.00 93.50 84 VAL A C 1
ATOM 716 O O . VAL A 1 84 ? 6.866 -8.292 -2.820 1.00 93.50 84 VAL A O 1
ATOM 719 N N . ILE A 1 85 ? 4.656 -8.683 -2.762 1.00 92.62 85 ILE A N 1
ATOM 720 C CA . ILE A 1 85 ? 4.488 -8.929 -4.196 1.00 92.62 85 ILE A CA 1
ATOM 721 C C . ILE A 1 85 ? 4.648 -7.633 -4.990 1.00 92.62 85 ILE A C 1
ATOM 723 O O . ILE A 1 85 ? 5.418 -7.610 -5.954 1.00 92.62 85 ILE A O 1
ATOM 727 N N . THR A 1 86 ? 3.999 -6.546 -4.577 1.00 93.50 86 THR A N 1
ATOM 728 C CA . THR A 1 86 ? 4.066 -5.264 -5.285 1.00 93.50 86 THR A CA 1
ATOM 729 C C . THR A 1 86 ? 5.476 -4.691 -5.363 1.00 93.50 86 THR A C 1
ATOM 731 O O . THR A 1 86 ? 5.922 -4.396 -6.474 1.00 93.50 86 THR A O 1
ATOM 734 N N . PRO A 1 87 ? 6.263 -4.571 -4.270 1.00 93.62 87 PRO A N 1
ATOM 735 C CA . PRO A 1 87 ? 7.629 -4.063 -4.383 1.00 93.62 87 PRO A CA 1
ATOM 736 C C . PRO A 1 87 ? 8.519 -4.971 -5.237 1.00 93.62 87 PRO A C 1
ATOM 738 O O . PRO A 1 87 ? 9.368 -4.470 -5.974 1.00 93.62 87 PRO A O 1
ATOM 741 N N . PHE A 1 88 ? 8.307 -6.292 -5.217 1.00 93.19 88 PHE A N 1
ATOM 742 C CA . PHE A 1 88 ? 8.990 -7.198 -6.140 1.00 93.19 88 PHE A CA 1
ATOM 743 C C . PHE A 1 88 ? 8.626 -6.897 -7.603 1.00 93.19 88 PHE A C 1
ATOM 745 O O . PHE A 1 88 ? 9.515 -6.803 -8.454 1.00 93.19 88 PHE A O 1
ATOM 752 N N . CYS A 1 89 ? 7.342 -6.683 -7.899 1.00 92.25 89 CYS A N 1
ATOM 753 C CA . CYS A 1 89 ? 6.875 -6.317 -9.235 1.00 92.25 89 CYS A CA 1
ATOM 754 C C . CYS A 1 89 ? 7.436 -4.963 -9.685 1.00 92.25 89 CYS A C 1
ATOM 756 O O . CYS A 1 89 ? 7.928 -4.855 -10.807 1.00 92.25 89 CYS A O 1
ATOM 758 N N . LEU A 1 90 ? 7.450 -3.956 -8.809 1.00 92.25 90 LEU A N 1
ATOM 759 C CA . LEU A 1 90 ? 8.029 -2.640 -9.082 1.00 92.25 90 LEU A CA 1
ATOM 760 C C . LEU A 1 90 ? 9.547 -2.715 -9.317 1.00 92.25 90 LEU A C 1
ATOM 762 O O . LEU A 1 90 ? 10.061 -2.079 -10.236 1.00 92.25 90 LEU A O 1
ATOM 766 N N . LEU A 1 91 ? 10.280 -3.541 -8.563 1.00 92.56 91 LEU A N 1
ATOM 767 C CA . LEU A 1 91 ? 11.699 -3.804 -8.834 1.00 92.56 91 LEU A CA 1
ATOM 768 C C . LEU A 1 91 ? 11.893 -4.424 -10.223 1.00 92.56 91 LEU A C 1
ATOM 770 O O . LEU A 1 91 ? 12.734 -3.959 -10.994 1.00 92.56 91 LEU A O 1
ATOM 774 N N . LYS A 1 92 ? 11.082 -5.425 -10.584 1.00 91.06 92 LYS A N 1
ATOM 775 C CA . LYS A 1 92 ? 11.104 -6.029 -11.926 1.00 91.06 92 LYS A CA 1
ATOM 776 C C . LYS A 1 92 ? 10.709 -5.056 -13.030 1.00 91.06 92 LYS A C 1
ATOM 778 O O . LYS A 1 92 ? 11.257 -5.151 -14.129 1.00 91.06 92 LYS A O 1
ATOM 783 N N . LEU A 1 93 ? 9.814 -4.118 -12.738 1.00 89.62 93 LEU A N 1
ATOM 784 C CA . LEU A 1 93 ? 9.433 -3.035 -13.635 1.00 89.62 93 LEU A CA 1
ATOM 785 C C . LEU A 1 93 ? 10.628 -2.113 -13.903 1.00 89.62 93 LEU A C 1
ATOM 787 O O . LEU A 1 93 ? 10.944 -1.832 -15.058 1.00 89.62 93 LEU A O 1
ATOM 791 N N . PHE A 1 94 ? 11.343 -1.703 -12.853 1.00 89.88 94 PHE A N 1
ATOM 792 C CA . PHE A 1 94 ? 12.543 -0.877 -12.980 1.00 89.88 94 PHE A CA 1
ATOM 793 C C . PHE A 1 94 ? 13.693 -1.594 -13.696 1.00 89.88 94 PHE A C 1
ATOM 795 O O . PHE A 1 94 ? 14.360 -0.980 -14.527 1.00 89.88 94 PHE A O 1
ATOM 802 N N . GLU A 1 95 ? 13.917 -2.883 -13.419 1.00 88.25 95 GLU A N 1
ATOM 803 C CA . GLU A 1 95 ? 14.946 -3.694 -14.091 1.00 88.25 95 GLU A CA 1
ATOM 804 C C . GLU A 1 95 ? 14.713 -3.801 -15.603 1.00 88.25 95 GLU A C 1
ATOM 806 O O . GLU A 1 95 ? 15.667 -3.775 -16.384 1.00 88.25 95 GLU A O 1
ATOM 811 N N . ARG A 1 96 ? 13.446 -3.929 -16.011 1.00 85.25 96 ARG A N 1
ATOM 812 C CA . ARG A 1 96 ? 13.037 -4.105 -17.410 1.00 85.25 96 ARG A CA 1
ATOM 813 C C . ARG A 1 96 ? 12.690 -2.801 -18.124 1.00 85.25 96 ARG A C 1
ATOM 815 O O . ARG A 1 96 ? 12.435 -2.814 -19.327 1.00 85.25 96 ARG A O 1
ATOM 822 N N . SER A 1 97 ? 12.694 -1.677 -17.409 1.00 83.50 97 SER A N 1
ATOM 823 C CA . SER A 1 97 ? 12.442 -0.364 -17.994 1.00 83.50 97 SER A CA 1
ATOM 824 C C . SER A 1 97 ? 13.477 -0.053 -19.088 1.00 83.50 97 SER A C 1
ATOM 826 O O . SER A 1 97 ? 14.684 -0.156 -18.840 1.00 83.50 97 SER A O 1
ATOM 828 N N . PRO A 1 98 ? 13.051 0.388 -20.289 1.00 76.62 98 PRO A N 1
ATOM 829 C CA . PRO A 1 98 ? 13.972 0.771 -21.363 1.00 76.62 98 PRO A CA 1
ATOM 830 C C . PRO A 1 98 ? 14.907 1.926 -20.981 1.00 76.62 98 PRO A C 1
ATOM 832 O O . PRO A 1 98 ? 16.023 2.024 -21.505 1.00 76.62 98 PRO A O 1
ATOM 835 N N . ASN A 1 99 ? 14.456 2.783 -20.058 1.00 73.88 99 ASN A N 1
ATOM 836 C CA . ASN A 1 99 ? 15.240 3.855 -19.464 1.00 73.88 99 ASN A CA 1
ATOM 837 C C . ASN A 1 99 ? 15.712 3.424 -18.077 1.00 73.88 99 ASN A C 1
ATOM 839 O O . ASN A 1 99 ? 14.910 3.266 -17.153 1.00 73.88 99 ASN A O 1
ATOM 843 N N . LYS A 1 100 ? 17.030 3.258 -17.931 1.00 77.44 100 LYS A N 1
ATOM 844 C CA . LYS A 1 100 ? 17.632 2.904 -16.647 1.00 77.44 100 LYS A CA 1
ATOM 845 C C . LYS A 1 100 ? 17.623 4.111 -15.714 1.00 77.44 100 LYS A C 1
ATOM 847 O O . LYS A 1 100 ? 18.352 5.074 -15.928 1.00 77.44 100 LYS A O 1
ATOM 852 N N . SER A 1 101 ? 16.795 4.028 -14.680 1.00 80.00 101 SER A N 1
ATOM 853 C CA . SER A 1 101 ? 16.849 4.907 -13.514 1.00 80.00 101 SER A CA 1
ATOM 854 C C . SER A 1 101 ? 18.011 4.504 -12.593 1.00 80.00 101 SER A C 1
ATOM 856 O O . SER A 1 101 ? 18.502 3.373 -12.653 1.00 80.00 101 SER A O 1
ATOM 858 N N . SER A 1 102 ? 18.461 5.427 -11.742 1.00 89.81 102 SER A N 1
ATOM 859 C CA . SER A 1 102 ? 19.486 5.146 -10.733 1.00 89.81 102 SER A CA 1
ATOM 860 C C . SER A 1 102 ? 19.007 4.072 -9.753 1.00 89.81 102 SER A C 1
ATOM 862 O O . SER A 1 102 ? 17.897 4.156 -9.226 1.00 89.81 102 SER A O 1
ATOM 864 N N . THR A 1 103 ? 19.865 3.096 -9.444 1.00 90.56 103 THR A N 1
ATOM 865 C CA . THR A 1 103 ? 19.566 2.041 -8.463 1.00 90.56 103 THR A CA 1
ATOM 866 C C . THR A 1 103 ? 19.164 2.625 -7.110 1.00 90.56 103 THR A C 1
ATOM 868 O O . THR A 1 103 ? 18.202 2.159 -6.509 1.00 90.56 103 THR A O 1
ATOM 871 N N . THR A 1 104 ? 19.846 3.680 -6.654 1.00 93.38 104 THR A N 1
ATOM 872 C CA . THR A 1 104 ? 19.525 4.353 -5.387 1.00 93.38 104 THR A CA 1
ATOM 873 C C . THR A 1 104 ? 18.120 4.940 -5.406 1.00 93.38 104 THR A C 1
ATOM 875 O O . THR A 1 104 ? 17.377 4.778 -4.445 1.00 93.38 104 THR A O 1
ATOM 878 N N . PHE A 1 105 ? 17.736 5.584 -6.512 1.00 92.56 105 PHE A N 1
ATOM 879 C CA . PHE A 1 105 ? 16.395 6.144 -6.663 1.00 92.56 105 PHE A CA 1
ATOM 880 C C . PHE A 1 105 ? 15.328 5.046 -6.610 1.00 92.56 105 PHE A C 1
ATOM 882 O O . PHE A 1 105 ? 14.353 5.175 -5.874 1.00 92.56 105 PHE A O 1
ATOM 889 N N . ASN A 1 106 ? 15.545 3.946 -7.336 1.00 92.56 106 ASN A N 1
ATOM 890 C CA . ASN A 1 106 ? 14.610 2.823 -7.358 1.00 92.56 106 ASN A CA 1
ATOM 891 C C . ASN A 1 106 ? 14.436 2.241 -5.950 1.00 92.56 106 ASN A C 1
ATOM 893 O O . ASN A 1 106 ? 13.312 2.048 -5.506 1.00 92.56 106 ASN A O 1
ATOM 897 N N . MET A 1 107 ? 15.533 2.030 -5.216 1.00 94.38 107 MET A N 1
ATOM 898 C CA . MET A 1 107 ? 15.474 1.512 -3.846 1.00 94.38 107 MET A CA 1
ATOM 899 C C . MET A 1 107 ? 14.743 2.461 -2.897 1.00 94.38 107 MET A C 1
ATOM 901 O O . MET A 1 107 ? 13.921 2.000 -2.114 1.00 94.38 107 MET A O 1
ATOM 905 N N . LEU A 1 108 ? 14.980 3.773 -2.988 1.00 96.06 108 LEU A N 1
ATOM 906 C CA . LEU A 1 108 ? 14.243 4.751 -2.185 1.00 96.06 108 LEU A CA 1
ATOM 907 C C . LEU A 1 108 ? 12.745 4.727 -2.505 1.00 96.06 108 LEU A C 1
ATOM 909 O O . LEU A 1 108 ? 11.945 4.686 -1.578 1.00 96.06 108 LEU A O 1
ATOM 913 N N . CYS A 1 109 ? 12.362 4.659 -3.786 1.00 95.94 109 CYS A N 1
ATOM 914 C CA . CYS A 1 109 ? 10.959 4.494 -4.177 1.00 95.94 109 CYS A CA 1
ATOM 915 C C . CYS A 1 109 ? 10.334 3.249 -3.539 1.00 95.94 109 CYS A C 1
ATOM 917 O O . CYS A 1 109 ? 9.265 3.341 -2.943 1.00 95.94 109 CYS A O 1
ATOM 919 N N . ILE A 1 110 ? 11.005 2.099 -3.633 1.00 96.00 110 ILE A N 1
ATOM 920 C CA . ILE A 1 110 ? 10.502 0.834 -3.087 1.00 96.00 110 ILE A CA 1
ATOM 921 C C . ILE A 1 110 ? 10.402 0.882 -1.562 1.00 96.00 110 ILE A C 1
ATOM 923 O O . ILE A 1 110 ? 9.392 0.468 -1.007 1.00 96.00 110 ILE A O 1
ATOM 927 N N . ILE A 1 111 ? 11.413 1.410 -0.873 1.00 96.94 111 ILE A N 1
ATOM 928 C CA . ILE A 1 111 ? 11.406 1.518 0.590 1.00 96.94 111 ILE A CA 1
ATOM 929 C C . ILE A 1 111 ? 10.278 2.445 1.053 1.00 96.94 111 ILE A C 1
ATOM 931 O O . ILE A 1 111 ? 9.533 2.084 1.961 1.00 96.94 111 ILE A O 1
ATOM 935 N N . THR A 1 112 ? 10.116 3.613 0.422 1.00 97.56 112 THR A N 1
ATOM 936 C CA . THR A 1 112 ? 9.032 4.548 0.752 1.00 97.56 112 THR A CA 1
ATOM 937 C C . THR A 1 112 ? 7.663 3.923 0.491 1.00 97.56 112 THR A C 1
ATOM 939 O O . THR A 1 112 ? 6.797 4.017 1.357 1.00 97.56 112 THR A O 1
ATOM 942 N N . PHE A 1 113 ? 7.504 3.218 -0.635 1.00 96.38 113 PHE A N 1
ATOM 943 C CA . PHE A 1 113 ? 6.292 2.461 -0.950 1.00 96.38 113 PHE A CA 1
ATOM 944 C C . PHE A 1 113 ? 5.974 1.433 0.142 1.00 96.38 113 PHE A C 1
ATOM 946 O O . PHE A 1 113 ? 4.881 1.452 0.696 1.00 96.38 113 PHE A O 1
ATOM 953 N N . VAL A 1 114 ? 6.933 0.566 0.491 1.00 96.69 114 VAL A N 1
ATOM 954 C CA . VAL A 1 114 ? 6.732 -0.503 1.487 1.00 96.69 114 VAL A CA 1
ATOM 955 C C . VAL A 1 114 ? 6.404 0.086 2.853 1.00 96.69 114 VAL A C 1
ATOM 957 O O . VAL A 1 114 ? 5.556 -0.449 3.563 1.00 96.69 114 VAL A O 1
ATOM 960 N N . MET A 1 115 ? 7.037 1.204 3.216 1.00 97.50 115 MET A N 1
ATOM 961 C CA . MET A 1 115 ? 6.729 1.915 4.453 1.00 97.50 115 MET A CA 1
ATOM 962 C C . MET A 1 115 ? 5.284 2.437 4.446 1.00 97.50 115 MET A C 1
ATOM 964 O O . MET A 1 115 ? 4.566 2.212 5.416 1.00 97.50 115 MET A O 1
ATOM 968 N N . GLY A 1 116 ? 4.834 3.062 3.351 1.00 96.50 116 GLY A N 1
ATOM 969 C CA . GLY A 1 116 ? 3.458 3.552 3.206 1.00 96.50 116 GLY A CA 1
ATOM 970 C C . GLY A 1 116 ? 2.422 2.433 3.242 1.00 96.50 116 GLY A C 1
ATOM 971 O O . GLY A 1 116 ? 1.499 2.475 4.050 1.00 96.50 116 GLY A O 1
ATOM 972 N N . ALA A 1 117 ? 2.633 1.381 2.454 1.00 94.69 117 ALA A N 1
ATOM 973 C CA . ALA A 1 117 ? 1.734 0.232 2.382 1.00 94.69 117 ALA A CA 1
ATOM 974 C C . ALA A 1 117 ? 1.692 -0.580 3.697 1.00 94.69 117 ALA A C 1
ATOM 976 O O . ALA A 1 117 ? 0.673 -1.170 4.047 1.00 94.69 117 ALA A O 1
ATOM 977 N N . SER A 1 118 ? 2.773 -0.575 4.488 1.00 96.00 118 SER A N 1
ATOM 978 C CA . SER A 1 118 ? 2.783 -1.172 5.834 1.00 96.00 118 SER A CA 1
ATOM 979 C C . SER A 1 118 ? 1.989 -0.355 6.850 1.00 96.00 118 SER A C 1
ATOM 981 O O . SER A 1 118 ? 1.312 -0.940 7.693 1.00 96.00 118 SER A O 1
ATOM 983 N N . ILE A 1 119 ? 2.056 0.978 6.778 1.00 96.38 119 ILE A N 1
ATOM 984 C CA . ILE A 1 119 ? 1.221 1.853 7.612 1.00 96.38 119 ILE A CA 1
ATOM 985 C C . ILE A 1 119 ? -0.252 1.647 7.250 1.00 96.38 119 ILE A C 1
ATOM 987 O O . ILE A 1 119 ? -1.065 1.440 8.150 1.00 96.38 119 ILE A O 1
ATOM 991 N N . HIS A 1 120 ? -0.556 1.610 5.949 1.00 94.81 120 HIS A N 1
ATOM 992 C CA . HIS A 1 120 ? -1.904 1.367 5.448 1.00 94.81 120 HIS A CA 1
ATOM 993 C C . HIS A 1 120 ? -2.454 0.017 5.918 1.00 94.81 120 HIS A C 1
ATOM 995 O O . HIS A 1 120 ? -3.501 -0.027 6.546 1.00 94.81 120 HIS A O 1
ATOM 1001 N N . LEU A 1 121 ? -1.694 -1.078 5.774 1.00 94.06 121 LEU A N 1
ATOM 1002 C CA . LEU A 1 121 ? -2.060 -2.400 6.310 1.00 94.06 121 LEU A CA 1
ATOM 1003 C C . LEU A 1 121 ? -2.514 -2.342 7.782 1.00 94.06 121 LEU A C 1
ATOM 1005 O O . LEU A 1 121 ? -3.487 -2.997 8.161 1.00 94.06 121 LEU A O 1
ATOM 1009 N N . VAL A 1 122 ? -1.790 -1.604 8.631 1.00 94.69 122 VAL A N 1
ATOM 1010 C CA . VAL A 1 122 ? -2.111 -1.500 10.062 1.00 94.69 122 VAL A CA 1
ATOM 1011 C C . 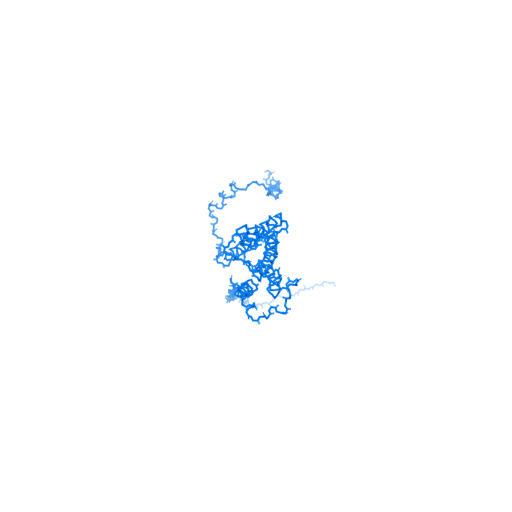VAL A 1 122 ? -3.373 -0.672 10.285 1.00 94.69 122 VAL A C 1
ATOM 1013 O O . VAL A 1 122 ? -4.252 -1.111 11.033 1.00 94.69 122 VAL A O 1
ATOM 1016 N N . GLY A 1 123 ? -3.470 0.497 9.651 1.00 94.00 123 GLY A N 1
ATOM 1017 C CA . GLY A 1 123 ? -4.638 1.367 9.771 1.00 94.00 123 GLY A CA 1
ATOM 1018 C C . GLY A 1 123 ? -5.904 0.672 9.280 1.00 94.00 123 GLY A C 1
ATOM 1019 O O . GLY A 1 123 ? -6.889 0.586 10.015 1.00 94.00 123 GLY A O 1
ATOM 1020 N N . ASP A 1 124 ? -5.818 -0.007 8.143 1.00 90.56 124 ASP A N 1
ATOM 1021 C CA . ASP A 1 124 ? -6.927 -0.715 7.526 1.00 90.56 124 ASP A CA 1
ATOM 1022 C C . ASP A 1 124 ? -7.341 -1.973 8.321 1.00 90.56 124 ASP A C 1
ATOM 1024 O O . ASP A 1 124 ? -8.522 -2.332 8.401 1.00 90.56 124 ASP A O 1
ATOM 1028 N N . SER A 1 125 ? -6.397 -2.659 8.981 1.00 91.94 125 SER A N 1
ATOM 1029 C CA . SER A 1 125 ? -6.696 -3.747 9.932 1.00 91.94 125 SER A CA 1
ATOM 1030 C C . SER A 1 125 ? -7.488 -3.257 11.143 1.00 91.94 125 SER A C 1
ATOM 1032 O O . SER A 1 125 ? -8.467 -3.891 11.554 1.00 91.94 125 SER A O 1
ATOM 1034 N N . ILE A 1 126 ? -7.089 -2.117 11.708 1.00 92.88 126 ILE A N 1
ATOM 1035 C CA . ILE A 1 126 ? -7.770 -1.509 12.852 1.00 92.88 126 ILE A CA 1
ATOM 1036 C C . ILE A 1 126 ? -9.143 -0.984 12.426 1.00 92.88 126 ILE A C 1
ATOM 1038 O O . ILE A 1 126 ? -10.131 -1.272 13.101 1.00 92.88 126 ILE A O 1
ATOM 1042 N N . ASN A 1 127 ? -9.232 -0.306 11.283 1.00 91.00 127 ASN A N 1
ATOM 1043 C CA . ASN A 1 127 ? -10.475 0.233 10.744 1.00 91.00 127 ASN A CA 1
ATOM 1044 C C . ASN A 1 127 ? -11.519 -0.870 10.506 1.00 91.00 127 ASN A C 1
ATOM 1046 O O . ASN A 1 127 ? -12.642 -0.780 10.994 1.00 91.00 127 ASN A O 1
ATOM 1050 N N . HIS A 1 128 ? -11.132 -1.983 9.874 1.00 88.19 128 HIS A N 1
ATOM 1051 C CA . HIS A 1 128 ? -12.025 -3.133 9.687 1.00 88.19 128 HIS A CA 1
ATOM 1052 C C . HIS A 1 128 ? -12.586 -3.666 11.018 1.00 88.19 128 HIS A C 1
ATOM 1054 O O . HIS A 1 128 ? -13.773 -3.977 11.126 1.00 88.19 128 HIS A O 1
ATOM 1060 N N . ARG A 1 129 ? -11.753 -3.745 12.063 1.00 90.25 129 ARG A N 1
ATOM 1061 C CA . ARG A 1 129 ? -12.189 -4.184 13.398 1.00 90.25 129 ARG A CA 1
ATOM 1062 C C . ARG A 1 129 ? -13.132 -3.179 14.048 1.00 90.25 129 ARG A C 1
ATOM 1064 O O . ARG A 1 129 ? -14.125 -3.575 14.649 1.00 90.25 129 ARG A O 1
ATOM 1071 N N . LEU A 1 130 ? -12.845 -1.892 13.912 1.00 91.06 130 LEU A N 1
ATOM 1072 C CA . LEU A 1 130 ? -13.724 -0.836 14.394 1.00 91.06 130 LEU A CA 1
ATOM 1073 C C . LEU A 1 130 ? -15.094 -0.911 13.707 1.00 91.06 130 LEU A C 1
ATOM 1075 O O . LEU A 1 130 ? -16.113 -0.862 14.392 1.00 91.06 130 LEU A O 1
ATOM 1079 N N . VAL A 1 131 ? -15.144 -1.131 12.390 1.00 90.31 131 VAL A N 1
ATOM 1080 C CA . VAL A 1 131 ? -16.405 -1.295 11.643 1.00 90.31 131 VAL A CA 1
ATOM 1081 C C . VAL A 1 131 ? -17.224 -2.472 12.179 1.00 90.31 131 VAL A C 1
ATOM 1083 O O . VAL A 1 131 ? -18.428 -2.338 12.390 1.00 90.31 131 VAL A O 1
ATOM 1086 N N . LEU A 1 132 ? -16.583 -3.603 12.495 1.00 87.88 132 LEU A N 1
ATOM 1087 C CA . LEU A 1 132 ? -17.257 -4.750 13.121 1.00 87.88 132 LEU A CA 1
ATOM 1088 C C . LEU A 1 132 ? -17.818 -4.443 14.522 1.00 87.88 132 LEU A C 1
ATOM 1090 O O . LEU A 1 132 ? -18.749 -5.114 14.965 1.00 87.88 132 LEU A O 1
ATOM 1094 N N . LEU A 1 133 ? -17.272 -3.439 15.211 1.00 89.38 133 LEU A N 1
ATOM 1095 C CA . LEU A 1 133 ? -17.744 -2.956 16.511 1.00 89.38 133 LEU A CA 1
ATOM 1096 C C . LEU A 1 133 ? -18.797 -1.837 16.397 1.00 89.38 133 LEU A C 1
ATOM 1098 O O . LEU A 1 133 ? -19.289 -1.371 17.422 1.00 89.38 133 LEU A O 1
ATOM 1102 N N . GLY A 1 134 ? -19.169 -1.435 15.177 1.00 89.88 134 GLY A N 1
ATOM 1103 C CA . GLY A 1 134 ? -20.168 -0.394 14.919 1.00 89.88 134 GLY A CA 1
ATOM 1104 C C . GLY A 1 134 ? -19.589 0.986 14.604 1.00 89.88 134 GLY A C 1
ATOM 1105 O O . GLY A 1 134 ? -20.319 1.971 14.659 1.00 89.88 134 GLY A O 1
ATOM 1106 N N . TYR A 1 135 ? -18.297 1.083 14.280 1.00 92.38 135 TYR A N 1
ATOM 1107 C CA . TYR A 1 135 ? -17.700 2.333 13.820 1.00 92.38 135 TYR A CA 1
ATOM 1108 C C . TYR A 1 135 ? -18.253 2.746 12.452 1.00 92.38 135 TYR A C 1
ATOM 1110 O O . TYR A 1 135 ? -18.153 2.018 11.463 1.00 92.38 135 TYR A O 1
ATOM 1118 N N . GLU A 1 136 ? -18.809 3.950 12.391 1.00 92.81 136 GLU A N 1
ATOM 1119 C CA . GLU A 1 136 ? -19.330 4.546 11.164 1.00 92.81 136 GLU A CA 1
ATOM 1120 C C . GLU A 1 136 ? -18.246 5.261 10.336 1.00 92.81 136 GLU A C 1
ATOM 1122 O O . GLU A 1 136 ? -17.726 6.301 10.731 1.00 92.81 136 GLU A O 1
ATOM 1127 N N . LEU A 1 137 ? -17.954 4.736 9.141 1.00 89.12 137 LEU A N 1
ATOM 1128 C CA . LEU A 1 137 ? -16.896 5.234 8.241 1.00 89.12 137 LEU A CA 1
ATOM 1129 C C . LEU A 1 137 ? -17.128 6.645 7.674 1.00 89.12 137 LEU A C 1
ATOM 1131 O O . LEU A 1 137 ? -16.207 7.248 7.137 1.00 89.12 137 LEU A O 1
ATOM 1135 N N . HIS A 1 138 ? -18.360 7.153 7.722 1.00 89.56 138 HIS A N 1
ATOM 1136 C CA . HIS A 1 138 ? -18.698 8.463 7.157 1.00 89.56 138 HIS A CA 1
ATOM 1137 C C . HIS A 1 138 ? -18.441 9.622 8.131 1.00 89.56 138 HIS A C 1
ATOM 1139 O O . HIS A 1 138 ? -18.543 10.782 7.733 1.00 89.56 138 HIS A O 1
ATOM 1145 N N . LEU A 1 139 ? -18.143 9.311 9.395 1.00 92.31 139 LEU A N 1
ATOM 1146 C CA . LEU A 1 139 ? -17.847 10.284 10.438 1.00 92.31 139 LEU A CA 1
ATOM 1147 C C . LEU A 1 139 ? -16.344 10.345 10.682 1.00 92.31 139 LEU A C 1
ATOM 1149 O O . LEU A 1 139 ? -15.644 9.339 10.573 1.00 92.31 139 LEU A O 1
ATOM 1153 N N . SER A 1 140 ? -15.853 11.517 11.081 1.00 91.81 140 SER A N 1
ATOM 1154 C CA . SER A 1 140 ? -14.479 11.621 11.568 1.00 91.81 140 SER A CA 1
ATOM 1155 C C . SER A 1 140 ? -14.292 10.843 12.876 1.00 91.81 140 SER A C 1
ATOM 1157 O O . SER A 1 140 ? -15.248 10.550 13.601 1.00 91.81 140 SER A O 1
ATOM 1159 N N . VAL A 1 141 ? -13.035 10.554 13.231 1.00 92.31 141 VAL A N 1
ATOM 1160 C CA . VAL A 1 141 ? -12.691 9.841 14.472 1.00 92.31 141 VAL A CA 1
ATOM 1161 C C . VAL A 1 141 ? -13.326 10.494 15.705 1.00 92.31 141 VAL A C 1
ATOM 1163 O O . VAL A 1 141 ? -13.891 9.784 16.528 1.00 92.31 141 VAL A O 1
ATOM 1166 N N . ARG A 1 142 ? -13.310 11.827 15.836 1.00 92.19 142 ARG A N 1
ATOM 1167 C CA . ARG A 1 142 ? -13.902 12.515 17.003 1.00 92.19 142 ARG A CA 1
ATOM 1168 C C . ARG A 1 142 ? -15.426 12.591 16.980 1.00 92.19 142 ARG A C 1
ATOM 1170 O O . ARG A 1 142 ? -16.054 12.667 18.037 1.00 92.19 142 ARG A O 1
ATOM 1177 N N . GLU A 1 143 ? -16.027 12.600 15.800 1.00 93.44 143 GLU A N 1
ATOM 1178 C CA . GLU A 1 143 ? -17.483 12.672 15.653 1.00 93.44 143 GLU A CA 1
ATOM 1179 C C . GLU A 1 143 ? -18.145 11.307 15.833 1.00 93.44 143 GLU A C 1
ATOM 1181 O O . GLU A 1 143 ? -19.338 11.238 16.120 1.00 93.44 143 GLU A O 1
ATOM 1186 N N . ASN A 1 144 ? -17.377 10.224 15.711 1.00 94.31 144 ASN A N 1
ATOM 1187 C CA . ASN A 1 144 ? -17.909 8.880 15.791 1.00 94.31 144 ASN A CA 1
ATOM 1188 C C . ASN A 1 144 ? -18.445 8.560 17.206 1.00 94.31 144 ASN A C 1
ATOM 1190 O O . ASN A 1 144 ? -17.681 8.623 18.180 1.00 94.31 144 ASN A O 1
ATOM 1194 N N . PRO A 1 145 ? -19.721 8.149 17.352 1.00 93.38 145 PRO A N 1
ATOM 1195 C CA . PRO A 1 145 ? -20.320 7.862 18.656 1.00 93.38 145 PRO A CA 1
ATOM 1196 C C . PRO A 1 145 ? -19.563 6.800 19.460 1.00 93.38 145 PRO A C 1
ATOM 1198 O O . PRO A 1 145 ? -19.497 6.887 20.687 1.00 93.38 145 PRO A O 1
ATOM 1201 N N . MET A 1 146 ? -18.958 5.818 18.780 1.00 91.88 146 MET A N 1
ATOM 1202 C CA . MET A 1 146 ? -18.143 4.779 19.416 1.00 91.88 146 MET A CA 1
ATOM 1203 C C . MET A 1 146 ? -16.882 5.371 20.065 1.00 91.88 146 MET A C 1
ATOM 1205 O O . MET A 1 146 ? -16.503 4.983 21.169 1.00 91.88 146 MET A O 1
ATOM 1209 N N . MET A 1 147 ? -16.246 6.333 19.397 1.00 92.69 147 MET A N 1
ATOM 1210 C CA . MET A 1 147 ? -15.020 6.981 19.870 1.00 92.69 147 MET A CA 1
ATOM 1211 C C . MET A 1 147 ? -15.298 7.938 21.030 1.00 92.69 147 MET A C 1
ATOM 1213 O O . MET A 1 147 ? -14.527 7.988 21.982 1.00 92.69 147 MET A O 1
ATOM 1217 N N . GLN A 1 148 ? -16.431 8.644 21.005 1.00 91.88 148 GLN A N 1
ATOM 1218 C CA . GLN A 1 148 ? -16.832 9.557 22.084 1.00 91.88 148 GLN A CA 1
ATOM 1219 C C . GLN A 1 148 ? -17.088 8.842 23.416 1.00 91.88 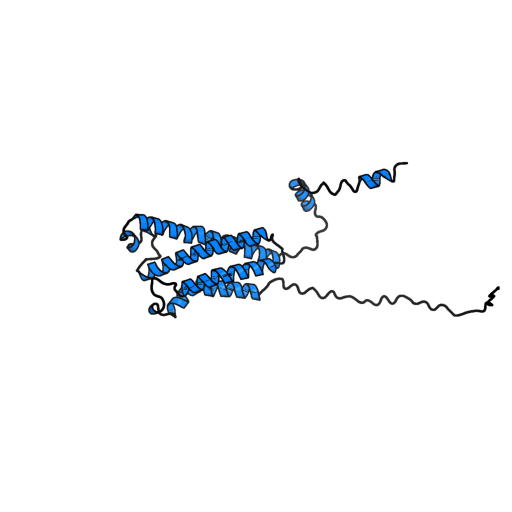148 GLN A C 1
ATOM 1221 O O . GLN A 1 148 ? -16.908 9.429 24.482 1.00 91.88 148 GLN A O 1
ATOM 1226 N N . GLN A 1 149 ? -17.499 7.574 23.361 1.00 91.88 149 GLN A N 1
ATOM 1227 C CA . GLN A 1 149 ? -17.737 6.749 24.545 1.00 91.88 149 GLN A CA 1
ATOM 1228 C C . GLN A 1 149 ? -16.451 6.129 25.111 1.00 91.88 149 GLN A C 1
ATOM 1230 O O . GLN A 1 149 ? -16.469 5.617 26.233 1.00 91.88 149 GLN A O 1
ATOM 1235 N N . MET A 1 150 ? -15.331 6.168 24.377 1.00 89.56 150 MET A N 1
ATOM 1236 C CA . MET A 1 150 ? -14.079 5.576 24.840 1.00 89.56 150 MET A CA 1
ATOM 1237 C C . MET A 1 150 ? -13.425 6.384 25.962 1.00 89.56 150 MET A C 1
ATOM 1239 O O . MET A 1 150 ? -13.314 7.610 25.921 1.00 89.56 150 MET A O 1
ATOM 1243 N N . GLN A 1 151 ? -12.923 5.655 26.960 1.00 90.44 151 GLN A N 1
ATOM 1244 C CA . GLN A 1 151 ? -12.068 6.183 28.016 1.00 90.44 151 GLN A CA 1
ATOM 1245 C C . GLN A 1 151 ? -10.753 5.391 28.063 1.00 90.44 151 GLN A C 1
ATOM 1247 O O . GLN A 1 151 ? -10.784 4.167 27.926 1.00 90.44 151 GLN A O 1
ATOM 1252 N N . PRO A 1 152 ? -9.603 6.049 28.294 1.00 93.81 152 PRO A N 1
ATOM 1253 C CA . PRO A 1 152 ? -9.429 7.493 28.489 1.00 93.81 152 PRO A CA 1
ATOM 1254 C C . PRO A 1 152 ? -9.532 8.286 27.174 1.00 93.81 152 PRO A C 1
ATOM 1256 O O . PRO A 1 152 ? -9.247 7.753 26.107 1.00 93.81 152 PRO A O 1
ATOM 1259 N N . GLN A 1 153 ? -9.861 9.582 27.247 1.00 88.50 153 GLN A N 1
ATOM 1260 C CA . GLN A 1 153 ? -9.988 10.424 26.044 1.00 88.50 153 GLN A CA 1
ATOM 1261 C C . GLN A 1 153 ? -8.696 10.521 25.217 1.00 88.50 153 GLN A C 1
ATOM 1263 O O . GLN A 1 153 ? -8.773 10.599 23.997 1.00 88.50 153 GLN A O 1
ATOM 1268 N N . GLY A 1 154 ? -7.515 10.414 25.841 1.00 91.62 154 GLY A N 1
ATOM 1269 C CA . GLY A 1 154 ? -6.237 10.380 25.111 1.00 91.62 154 GLY A CA 1
ATOM 1270 C C . GLY A 1 154 ? -6.088 9.186 24.152 1.00 91.62 154 GLY A C 1
ATOM 1271 O O . GLY A 1 154 ? -5.256 9.210 23.247 1.00 91.62 154 GLY A O 1
ATOM 1272 N N . LEU A 1 155 ? -6.914 8.143 24.303 1.00 93.19 155 LEU A N 1
ATOM 1273 C CA . LEU A 1 155 ? -6.976 7.050 23.335 1.00 93.19 155 LEU A CA 1
ATOM 1274 C C . LEU A 1 155 ? -7.600 7.510 22.008 1.00 93.19 155 LEU A C 1
ATOM 1276 O O . LEU A 1 155 ? -7.155 7.074 20.950 1.00 93.19 155 LEU A O 1
ATOM 1280 N N . VAL A 1 156 ? -8.566 8.434 22.045 1.00 94.25 156 VAL A N 1
ATOM 1281 C CA . VAL A 1 156 ? -9.163 9.032 20.838 1.00 94.25 156 VAL A CA 1
ATOM 1282 C C . VAL A 1 156 ? -8.109 9.815 20.058 1.00 94.25 156 VAL A C 1
ATOM 1284 O O . VAL A 1 156 ? -8.023 9.669 18.842 1.00 94.25 156 VAL A O 1
ATOM 1287 N N . ASP A 1 157 ? -7.239 10.559 20.749 1.00 94.69 157 ASP A N 1
ATOM 1288 C CA . ASP A 1 157 ? -6.118 11.264 20.111 1.00 94.69 157 ASP A CA 1
ATOM 1289 C C . ASP A 1 157 ? -5.139 10.283 19.439 1.00 94.69 157 ASP A C 1
ATOM 1291 O O . ASP A 1 157 ? -4.587 10.565 18.376 1.00 94.69 157 ASP A O 1
ATOM 1295 N N . SER A 1 158 ? -4.958 9.094 20.023 1.00 95.06 158 SER A N 1
ATOM 1296 C CA . SER A 1 158 ? -4.134 8.034 19.426 1.00 95.06 158 SER A CA 1
ATOM 1297 C C . SER A 1 158 ? -4.769 7.464 18.151 1.00 95.06 158 SER A C 1
ATOM 1299 O O . SER A 1 158 ? -4.057 7.190 17.187 1.00 95.06 158 SER A O 1
ATOM 1301 N N . PHE A 1 159 ? -6.099 7.320 18.116 1.00 94.62 159 PHE A N 1
ATOM 1302 C CA . PHE A 1 159 ? -6.827 6.915 16.909 1.00 94.62 159 PHE A CA 1
ATOM 1303 C C . PHE A 1 159 ? -6.813 7.995 15.823 1.00 94.62 159 PHE A C 1
ATOM 1305 O O . PHE A 1 159 ? -6.673 7.660 14.651 1.00 94.62 159 PHE A O 1
ATOM 1312 N N . GLU A 1 160 ? -6.897 9.279 16.181 1.00 95.06 160 GLU A N 1
ATOM 1313 C CA . GLU A 1 160 ? -6.711 10.364 15.210 1.00 95.06 160 GLU A CA 1
ATOM 1314 C C . GLU A 1 160 ? -5.319 10.343 14.591 1.00 95.06 160 GLU A C 1
ATOM 1316 O O . GLU A 1 160 ? -5.178 10.470 13.376 1.00 95.06 160 GLU A O 1
ATOM 1321 N N . LEU A 1 161 ? -4.289 10.153 15.417 1.00 96.00 161 LEU A N 1
ATOM 1322 C CA . LEU A 1 161 ? -2.921 10.045 14.932 1.00 96.00 161 LEU A CA 1
ATOM 1323 C C . LEU A 1 161 ? -2.758 8.837 14.002 1.00 96.00 161 LEU A C 1
ATOM 1325 O O . LEU A 1 161 ? -2.117 8.957 12.962 1.00 96.00 161 LEU A O 1
ATOM 1329 N N . LEU A 1 162 ? -3.352 7.692 14.348 1.00 95.44 162 LEU A N 1
ATOM 1330 C CA . LEU A 1 162 ? -3.363 6.509 13.488 1.00 95.44 162 LEU A CA 1
ATOM 1331 C C . LEU A 1 162 ? -4.029 6.801 12.136 1.00 95.44 162 LEU A C 1
ATOM 1333 O O . LEU A 1 162 ? -3.462 6.458 11.104 1.00 95.44 162 LEU A O 1
ATOM 1337 N N . TYR A 1 163 ? -5.187 7.467 12.139 1.00 94.62 163 TYR A N 1
ATOM 1338 C CA . TYR A 1 163 ? -5.899 7.83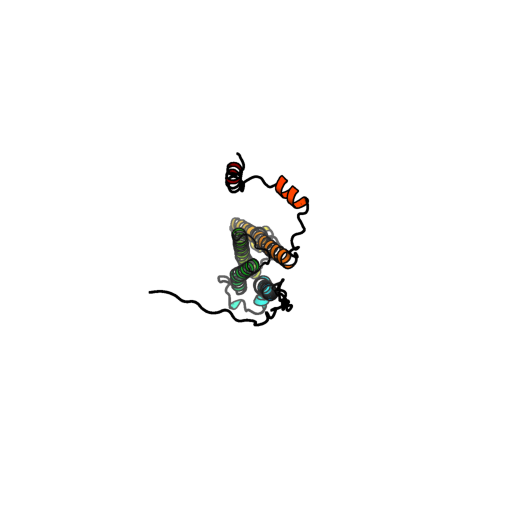8 10.915 1.00 94.62 163 TYR A CA 1
ATOM 1339 C C . TYR A 1 163 ? -5.079 8.816 10.063 1.00 94.62 163 TYR A C 1
ATOM 1341 O O . TYR A 1 163 ? -4.985 8.655 8.854 1.00 94.62 163 TYR A O 1
ATOM 1349 N N . LEU A 1 164 ? -4.404 9.789 10.685 1.00 95.88 164 LEU A N 1
ATOM 1350 C CA . LEU A 1 164 ? -3.474 10.688 9.993 1.00 95.88 164 LEU A CA 1
ATOM 1351 C C . LEU A 1 164 ? -2.306 9.919 9.357 1.00 95.88 164 LEU A C 1
ATOM 1353 O O . LEU A 1 164 ? -1.908 10.208 8.224 1.00 95.88 164 LEU A O 1
ATOM 1357 N N . TYR A 1 165 ? -1.739 8.957 10.087 1.00 97.12 165 TYR A N 1
ATOM 1358 C CA . TYR A 1 165 ? -0.678 8.109 9.562 1.00 97.12 165 TYR A CA 1
ATOM 1359 C C . TYR A 1 165 ? -1.148 7.300 8.365 1.00 97.12 165 TYR A C 1
ATOM 1361 O O . TYR A 1 165 ? -0.411 7.227 7.394 1.00 97.12 165 TYR A O 1
ATOM 1369 N N . ASP A 1 166 ? -2.340 6.725 8.413 1.00 95.50 166 ASP A N 1
ATOM 1370 C CA . ASP A 1 166 ? -2.877 5.917 7.327 1.00 95.50 166 ASP A CA 1
ATOM 1371 C C . ASP A 1 166 ? -3.291 6.779 6.122 1.00 95.50 166 ASP A C 1
ATOM 1373 O O . ASP A 1 166 ? -2.637 6.777 5.075 1.00 95.50 166 ASP A O 1
ATOM 1377 N N . GLU A 1 167 ? -4.319 7.603 6.303 1.00 93.75 167 GLU A N 1
ATOM 1378 C CA . GLU A 1 167 ? -5.079 8.282 5.245 1.00 93.75 167 GLU A CA 1
ATOM 1379 C C . GLU A 1 167 ? -4.324 9.430 4.584 1.00 93.75 167 GLU A C 1
ATOM 1381 O O . GLU A 1 167 ? -4.616 9.820 3.454 1.00 93.75 167 GLU A O 1
ATOM 1386 N N . VAL A 1 168 ? -3.329 9.980 5.282 1.00 94.81 168 VAL A N 1
ATOM 1387 C CA . VAL A 1 168 ? -2.503 11.063 4.750 1.00 94.81 168 VAL A CA 1
ATOM 1388 C C . VAL A 1 168 ? -1.102 10.555 4.464 1.00 94.81 168 VAL A C 1
ATOM 1390 O O . VAL A 1 168 ? -0.669 10.541 3.314 1.00 94.81 168 VAL A O 1
ATOM 1393 N N . ILE A 1 169 ? -0.363 10.144 5.494 1.00 96.88 169 ILE A N 1
ATOM 1394 C CA . ILE A 1 169 ? 1.068 9.852 5.341 1.00 96.88 169 ILE A CA 1
ATOM 1395 C C . ILE A 1 169 ? 1.282 8.561 4.540 1.00 96.88 169 ILE A C 1
ATOM 1397 O O . ILE A 1 169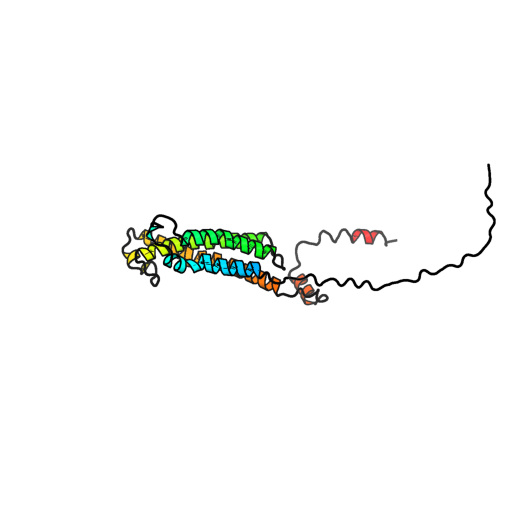 ? 2.048 8.559 3.575 1.00 96.88 169 ILE A O 1
ATOM 1401 N N . GLY A 1 170 ? 0.598 7.482 4.915 1.00 95.94 170 GLY A N 1
ATOM 1402 C CA . GLY A 1 170 ? 0.700 6.156 4.316 1.00 95.94 170 GLY A CA 1
ATOM 1403 C C . GLY A 1 170 ? 0.276 6.185 2.858 1.00 95.94 170 GLY A C 1
ATOM 1404 O O . GLY A 1 170 ? 1.057 5.801 1.986 1.00 95.94 170 GLY A O 1
ATOM 1405 N N . HIS A 1 171 ? -0.895 6.762 2.588 1.00 94.06 171 HIS A N 1
ATOM 1406 C CA . HIS A 1 171 ? -1.401 6.971 1.235 1.00 94.06 171 HIS A CA 1
ATOM 1407 C C . HIS 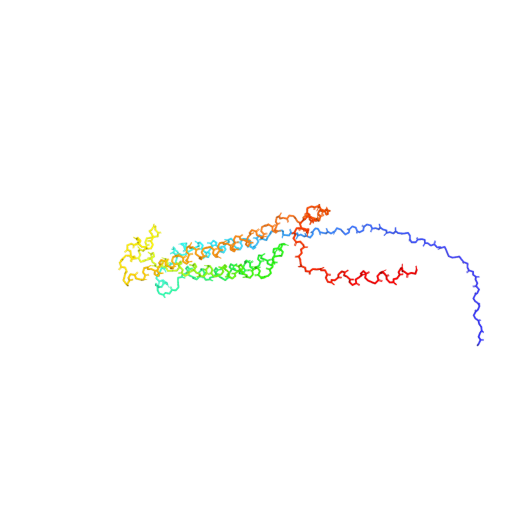A 1 171 ? -0.453 7.807 0.367 1.00 94.06 171 HIS A C 1
ATOM 1409 O O . HIS A 1 171 ? -0.146 7.406 -0.753 1.00 94.06 171 HIS A O 1
ATOM 1415 N N . LEU A 1 172 ? 0.090 8.931 0.855 1.00 96.25 172 LEU A N 1
ATOM 1416 C CA . LEU A 1 172 ? 1.057 9.722 0.078 1.00 96.25 172 LEU A CA 1
ATOM 1417 C C . LEU A 1 172 ? 2.343 8.938 -0.214 1.00 96.25 172 LEU A C 1
ATOM 1419 O O . LEU A 1 172 ? 2.849 8.957 -1.338 1.00 96.25 172 LEU A O 1
ATOM 1423 N N . MET A 1 173 ? 2.871 8.242 0.791 1.00 96.62 173 MET A N 1
ATOM 1424 C CA . MET A 1 173 ? 4.091 7.444 0.672 1.00 96.62 173 MET A CA 1
ATOM 1425 C C . MET A 1 173 ? 3.923 6.213 -0.211 1.00 96.62 173 MET A C 1
ATOM 1427 O O . MET A 1 173 ? 4.903 5.724 -0.761 1.00 96.62 173 MET A O 1
ATOM 1431 N N . TRP A 1 174 ? 2.703 5.723 -0.372 1.00 92.00 174 TRP A N 1
ATOM 1432 C CA . TRP A 1 174 ? 2.380 4.679 -1.326 1.00 92.00 174 TRP A CA 1
ATOM 1433 C C . TRP A 1 174 ? 2.151 5.265 -2.727 1.00 92.00 174 TRP A C 1
ATOM 1435 O O . TRP A 1 174 ? 2.839 4.877 -3.673 1.00 92.00 174 TRP A O 1
ATOM 1445 N N . TYR A 1 175 ? 1.252 6.239 -2.877 1.00 92.88 175 TYR A N 1
ATOM 1446 C CA . TYR A 1 175 ? 0.847 6.769 -4.178 1.00 92.88 175 TYR A CA 1
ATOM 1447 C C . TYR A 1 175 ? 1.963 7.489 -4.924 1.00 92.88 175 TYR A C 1
ATOM 1449 O O . TYR A 1 175 ? 2.085 7.304 -6.134 1.00 92.88 175 TYR A O 1
ATOM 1457 N N . ILE A 1 176 ? 2.792 8.288 -4.246 1.00 95.44 176 ILE A N 1
ATOM 1458 C CA . ILE A 1 176 ? 3.841 9.061 -4.923 1.00 95.44 176 ILE A CA 1
ATOM 1459 C C . ILE A 1 176 ? 4.883 8.130 -5.571 1.00 95.44 176 ILE A C 1
ATOM 1461 O O . ILE A 1 176 ? 5.085 8.237 -6.785 1.00 95.44 176 ILE A O 1
ATOM 1465 N N . PRO A 1 177 ? 5.527 7.188 -4.847 1.00 94.44 177 PRO A N 1
ATOM 1466 C CA . PRO A 1 177 ? 6.460 6.250 -5.466 1.00 94.44 177 PRO A CA 1
ATOM 1467 C C . PRO A 1 177 ? 5.800 5.374 -6.520 1.00 94.44 177 PRO A C 1
ATOM 1469 O O . PRO A 1 177 ? 6.405 5.118 -7.560 1.00 94.44 177 PRO A O 1
ATOM 1472 N N . PHE A 1 178 ? 4.562 4.939 -6.285 1.00 91.81 178 PHE A N 1
ATOM 1473 C CA . PHE A 1 178 ? 3.827 4.119 -7.238 1.00 91.81 178 PHE A CA 1
ATOM 1474 C C . PHE A 1 178 ? 3.611 4.864 -8.556 1.00 91.81 178 PHE A C 1
ATOM 1476 O O . PHE A 1 178 ? 4.040 4.400 -9.614 1.00 91.81 178 PHE A O 1
ATOM 1483 N N . PHE A 1 179 ? 3.058 6.075 -8.484 1.00 93.38 179 PHE A N 1
ATOM 1484 C CA . PHE A 1 179 ? 2.836 6.940 -9.635 1.00 93.38 179 PHE A CA 1
ATOM 1485 C C . PHE A 1 179 ? 4.134 7.233 -10.385 1.00 93.38 179 PHE A C 1
ATOM 1487 O O . PHE A 1 179 ? 4.177 7.087 -11.605 1.00 93.38 179 PHE A O 1
ATOM 1494 N N . ILE A 1 180 ? 5.210 7.598 -9.681 1.00 92.62 180 ILE A N 1
ATOM 1495 C CA . ILE A 1 180 ? 6.496 7.895 -10.323 1.00 92.62 180 ILE A CA 1
ATOM 1496 C C . ILE A 1 180 ? 7.077 6.646 -10.999 1.00 92.62 180 ILE A C 1
ATOM 1498 O O . ILE A 1 180 ? 7.580 6.743 -12.119 1.00 92.62 180 ILE A O 1
ATOM 1502 N N . SER A 1 181 ? 6.973 5.474 -10.367 1.00 91.06 181 SER A N 1
ATOM 1503 C CA . SER A 1 181 ? 7.438 4.202 -10.938 1.00 91.06 181 SER A CA 1
ATOM 1504 C C . SER A 1 181 ? 6.748 3.912 -12.269 1.00 91.06 181 SER A C 1
ATOM 1506 O O . SER A 1 181 ? 7.415 3.658 -13.275 1.00 91.06 181 SER A O 1
ATOM 1508 N N . PHE A 1 182 ? 5.418 4.027 -12.304 1.00 90.12 182 PHE A N 1
ATOM 1509 C CA . PHE A 1 182 ? 4.652 3.875 -13.536 1.00 90.12 182 PHE A CA 1
ATOM 1510 C C . PHE A 1 182 ? 4.982 4.951 -14.550 1.00 90.12 182 PHE A C 1
ATOM 1512 O O . PHE A 1 182 ? 5.248 4.629 -15.702 1.00 90.12 182 PHE A O 1
ATOM 1519 N N . PHE A 1 183 ? 4.987 6.217 -14.144 1.00 90.00 183 PHE A N 1
ATOM 1520 C CA . PHE A 1 183 ? 5.250 7.331 -15.041 1.00 90.00 183 PHE A CA 1
ATOM 1521 C C . PHE A 1 183 ? 6.596 7.163 -15.752 1.00 90.00 183 PHE A C 1
ATOM 1523 O O . PHE A 1 183 ? 6.656 7.217 -16.979 1.00 90.00 183 PHE A O 1
ATOM 1530 N N . LEU A 1 184 ? 7.666 6.872 -15.007 1.00 88.12 184 LEU A N 1
ATOM 1531 C CA . LEU A 1 184 ? 8.994 6.639 -15.574 1.00 88.12 184 LEU A CA 1
ATOM 1532 C C . LEU A 1 184 ? 9.026 5.409 -16.486 1.00 88.12 184 LEU A C 1
ATOM 1534 O O . LEU A 1 184 ? 9.654 5.455 -17.547 1.00 88.12 184 LEU A O 1
ATOM 1538 N N . TYR A 1 185 ? 8.336 4.333 -16.106 1.00 87.75 185 TYR A N 1
ATOM 1539 C CA . TYR A 1 185 ? 8.218 3.138 -16.934 1.00 87.75 185 TYR A CA 1
ATOM 1540 C C . TYR A 1 185 ? 7.490 3.427 -18.254 1.00 87.75 185 TYR A C 1
ATOM 1542 O O . TYR A 1 185 ? 8.024 3.136 -19.323 1.00 87.75 185 TYR A O 1
ATOM 1550 N N . PHE A 1 186 ? 6.312 4.056 -18.205 1.00 87.44 186 PHE A N 1
ATOM 1551 C CA . PHE A 1 186 ? 5.529 4.440 -19.379 1.00 87.44 186 PHE A CA 1
ATOM 1552 C C . PHE A 1 186 ? 6.321 5.389 -20.283 1.00 87.44 186 PHE A C 1
ATOM 1554 O O . PHE A 1 186 ? 6.455 5.134 -21.480 1.00 87.44 186 PHE A O 1
ATOM 1561 N N . VAL A 1 187 ? 6.937 6.433 -19.723 1.00 86.19 187 VAL A N 1
ATOM 1562 C CA . VAL A 1 187 ? 7.814 7.332 -20.485 1.00 86.19 187 VAL A CA 1
ATOM 1563 C C . VAL A 1 187 ? 8.953 6.545 -21.135 1.00 86.19 187 VAL A C 1
ATOM 1565 O O . VAL A 1 187 ? 9.252 6.779 -22.302 1.00 86.19 187 VAL A O 1
ATOM 1568 N N . GLY A 1 188 ? 9.552 5.570 -20.448 1.00 82.50 188 GLY A N 1
ATOM 1569 C CA . GLY A 1 188 ? 10.578 4.694 -21.018 1.00 82.50 188 GLY A CA 1
ATOM 1570 C C . GLY A 1 188 ? 10.092 3.806 -22.165 1.00 82.50 188 GLY A C 1
ATOM 1571 O O . GLY A 1 188 ? 10.804 3.641 -23.153 1.00 82.50 188 GLY A O 1
ATOM 1572 N N . CYS A 1 189 ? 8.883 3.259 -22.060 1.00 82.81 189 CYS A N 1
ATOM 1573 C CA . CYS A 1 189 ? 8.284 2.381 -23.066 1.00 82.81 189 CYS A CA 1
ATOM 1574 C C . CYS A 1 189 ? 7.867 3.132 -24.342 1.00 82.81 189 CYS A C 1
ATOM 1576 O O . CYS A 1 189 ? 8.020 2.611 -25.450 1.00 82.81 189 CYS A O 1
ATOM 1578 N N . PHE A 1 190 ? 7.348 4.355 -24.190 1.00 81.88 190 PHE A N 1
ATOM 1579 C CA . PHE A 1 190 ? 6.705 5.109 -25.272 1.00 81.88 190 PHE A CA 1
ATOM 1580 C C . PHE A 1 190 ? 7.530 6.288 -25.804 1.00 81.88 190 PHE A C 1
ATOM 1582 O O . PHE A 1 190 ? 7.271 6.754 -26.916 1.00 81.88 190 PHE A O 1
ATOM 1589 N N . THR A 1 191 ? 8.567 6.738 -25.091 1.00 77.06 191 THR A N 1
ATOM 1590 C CA . THR A 1 191 ? 9.541 7.672 -25.670 1.00 77.06 191 THR A CA 1
ATOM 1591 C C . THR A 1 191 ? 10.399 6.907 -26.665 1.00 77.06 191 THR A C 1
ATOM 1593 O O . THR A 1 191 ? 11.254 6.100 -26.299 1.00 77.06 191 THR A O 1
ATOM 1596 N N . SER A 1 192 ? 10.177 7.162 -27.954 1.00 58.19 192 SER A N 1
ATOM 1597 C CA . SER A 1 192 ? 11.101 6.698 -28.983 1.00 58.19 192 SER A CA 1
ATOM 1598 C C . SER A 1 192 ? 12.488 7.219 -28.626 1.00 58.19 192 SER A C 1
ATOM 1600 O O . SER A 1 192 ? 12.656 8.423 -28.429 1.00 58.19 192 SER A O 1
ATOM 1602 N N . LYS A 1 193 ? 13.493 6.338 -28.557 1.00 60.22 193 LYS A N 1
ATOM 1603 C CA . LYS A 1 193 ? 14.877 6.792 -28.674 1.00 60.22 193 LYS A CA 1
ATOM 1604 C C . LYS A 1 193 ? 14.946 7.463 -30.036 1.00 60.22 193 LYS A C 1
ATOM 1606 O O . LYS A 1 193 ? 15.056 6.764 -31.041 1.00 60.22 193 LYS A O 1
ATOM 1611 N N . LEU A 1 194 ? 14.806 8.791 -30.089 1.00 48.28 194 LEU A N 1
ATOM 1612 C CA . LEU A 1 194 ? 15.262 9.528 -31.250 1.00 48.28 194 LEU A CA 1
ATOM 1613 C C . LEU A 1 194 ? 16.710 9.080 -31.396 1.00 48.28 194 LEU A C 1
ATOM 1615 O O . LEU A 1 194 ? 17.537 9.350 -30.524 1.00 48.28 194 LEU A O 1
ATOM 1619 N N . THR A 1 195 ? 16.993 8.311 -32.447 1.00 47.91 195 THR A N 1
ATOM 1620 C CA . THR A 1 195 ? 18.329 8.255 -33.023 1.00 47.91 195 THR A CA 1
ATOM 1621 C C . THR A 1 195 ? 18.821 9.685 -32.999 1.00 47.91 195 THR A C 1
ATOM 1623 O O . THR A 1 195 ? 18.178 10.531 -33.617 1.00 47.91 195 THR A O 1
ATOM 1626 N N . THR A 1 196 ? 19.830 9.929 -32.159 1.00 42.81 196 THR A N 1
ATOM 1627 C CA . THR A 1 196 ? 20.524 11.202 -31.951 1.00 42.81 196 THR A CA 1
ATOM 1628 C C . THR A 1 196 ? 20.098 12.250 -32.978 1.00 42.81 196 THR A C 1
ATOM 1630 O O . THR A 1 196 ? 20.527 12.131 -34.131 1.00 42.81 196 THR A O 1
ATOM 1633 N N . PRO A 1 197 ? 19.256 13.247 -32.638 1.00 45.34 197 PRO A N 1
ATOM 1634 C CA . PRO A 1 197 ? 19.150 14.386 -33.527 1.00 45.34 197 PRO A CA 1
ATOM 1635 C C . PRO A 1 197 ? 20.564 14.958 -33.609 1.00 45.34 197 PRO A C 1
ATOM 1637 O O . PRO A 1 197 ? 21.211 15.155 -32.576 1.00 45.34 197 PRO A O 1
ATOM 1640 N N . SER A 1 198 ? 21.081 15.114 -34.828 1.00 49.38 198 SER A N 1
ATOM 1641 C CA . SER A 1 198 ? 22.349 15.793 -35.080 1.00 49.38 198 SER A CA 1
ATOM 1642 C C . SER A 1 198 ? 22.390 17.050 -34.215 1.00 49.38 198 SER A C 1
ATOM 1644 O O . SER A 1 198 ? 21.545 17.921 -34.406 1.00 49.38 198 SER A O 1
ATOM 1646 N N . SER A 1 199 ? 23.290 17.067 -33.228 1.00 48.91 199 SER A N 1
ATOM 1647 C CA . SER A 1 199 ? 23.558 18.146 -32.270 1.00 48.91 199 SER A CA 1
ATOM 1648 C C . SER A 1 199 ? 22.679 19.391 -32.441 1.00 48.91 199 SER A C 1
ATOM 1650 O O . SER A 1 199 ? 23.090 20.373 -33.064 1.00 48.91 199 SER A O 1
ATOM 1652 N N . THR A 1 200 ? 21.459 19.367 -31.907 1.00 59.66 200 THR A N 1
ATOM 1653 C CA . THR A 1 200 ? 20.622 20.565 -31.902 1.00 59.66 200 THR A CA 1
ATOM 1654 C C . THR A 1 200 ? 21.212 21.549 -30.895 1.00 59.66 200 THR A C 1
ATOM 1656 O O . THR A 1 200 ? 21.598 21.169 -29.790 1.00 59.66 200 THR A O 1
ATOM 1659 N N . VAL A 1 201 ? 21.280 22.824 -31.272 1.00 63.00 201 VAL A N 1
ATOM 1660 C CA . VAL A 1 201 ? 21.896 23.933 -30.514 1.00 63.00 201 VAL A CA 1
ATOM 1661 C C . VAL A 1 201 ? 21.378 24.039 -29.064 1.00 63.00 201 VAL A C 1
ATOM 1663 O O . VAL A 1 201 ? 22.095 24.503 -28.179 1.00 63.00 201 VAL A O 1
ATOM 1666 N N . SER A 1 202 ? 20.176 23.524 -28.777 1.00 61.19 202 SER A N 1
ATOM 1667 C CA . SER A 1 202 ? 19.615 23.452 -27.421 1.00 61.19 202 SER A CA 1
ATOM 1668 C C . SER A 1 202 ? 20.405 22.545 -26.465 1.00 61.19 202 SER A C 1
ATOM 1670 O O . SER A 1 202 ? 20.485 22.849 -25.278 1.00 61.19 202 SER A O 1
ATOM 1672 N N . TRP A 1 203 ? 21.037 21.473 -26.959 1.00 58.84 203 TRP A N 1
ATOM 1673 C CA . TRP A 1 203 ? 21.872 20.579 -26.145 1.00 58.84 203 TRP A CA 1
ATOM 1674 C C . TRP A 1 203 ? 23.169 21.267 -25.697 1.00 58.84 203 TRP A C 1
ATOM 1676 O O . TRP A 1 203 ? 23.596 21.117 -24.553 1.00 58.84 203 TRP A O 1
ATOM 1686 N N . TRP A 1 204 ? 23.747 22.101 -26.566 1.00 63.16 204 TRP A N 1
ATOM 1687 C CA . TRP A 1 204 ? 24.904 22.938 -26.238 1.00 63.16 204 TRP A CA 1
ATOM 1688 C C . TRP A 1 204 ? 24.561 24.039 -25.229 1.00 63.16 204 TRP A C 1
ATOM 1690 O O . TRP A 1 204 ? 25.332 24.280 -24.304 1.00 63.16 204 TRP A O 1
ATOM 1700 N N . LEU A 1 205 ? 23.384 24.661 -25.353 1.00 62.91 205 LEU A N 1
ATOM 1701 C CA . LEU A 1 205 ? 22.892 25.648 -24.385 1.00 62.91 205 LEU A CA 1
ATOM 1702 C C . LEU A 1 205 ? 22.648 25.034 -22.998 1.00 62.91 205 LEU A C 1
ATOM 1704 O O . LEU A 1 205 ? 23.025 25.631 -21.996 1.00 62.91 205 LEU A O 1
ATOM 1708 N N . LEU A 1 206 ? 22.098 23.819 -22.924 1.00 63.44 206 LEU A N 1
ATOM 1709 C CA . LEU A 1 206 ? 21.918 23.098 -21.656 1.00 63.44 206 LEU A CA 1
ATOM 1710 C C . LEU A 1 206 ? 23.253 22.751 -20.982 1.00 63.44 206 LEU A C 1
ATOM 1712 O O . LEU A 1 206 ? 23.377 22.895 -19.767 1.00 63.44 206 LEU A O 1
ATOM 1716 N N . MET A 1 207 ? 24.264 22.356 -21.760 1.00 66.19 207 MET A N 1
ATOM 1717 C CA . MET A 1 207 ? 25.617 22.122 -21.241 1.00 66.19 207 MET A CA 1
ATOM 1718 C C . MET A 1 207 ? 26.309 23.416 -20.795 1.00 66.19 207 MET A C 1
ATOM 1720 O O . MET A 1 207 ? 27.075 23.383 -19.844 1.00 66.19 207 MET A O 1
ATOM 1724 N N . LEU A 1 208 ? 26.022 24.561 -21.418 1.00 63.53 208 LEU A N 1
ATOM 1725 C CA . LEU A 1 208 ? 26.552 25.858 -20.978 1.00 63.53 208 LEU A CA 1
ATOM 1726 C C . LEU A 1 208 ? 25.886 26.378 -19.698 1.00 63.53 208 LEU A C 1
ATOM 1728 O O . LEU A 1 208 ? 26.543 27.040 -18.902 1.00 63.53 208 LEU A O 1
ATOM 1732 N N . VAL A 1 209 ? 24.600 26.082 -19.489 1.00 63.53 209 VAL A N 1
ATOM 1733 C CA . VAL A 1 209 ? 23.847 26.561 -18.316 1.00 63.53 209 VAL A CA 1
ATOM 1734 C C . VAL A 1 209 ? 24.050 25.664 -17.086 1.00 63.53 209 VAL A C 1
ATOM 1736 O O . VAL A 1 209 ? 24.020 26.165 -15.966 1.00 63.53 209 VAL A O 1
ATOM 1739 N N . PHE A 1 210 ? 24.297 24.361 -17.270 1.00 55.69 210 PHE A N 1
ATOM 1740 C CA . PHE A 1 210 ? 24.435 23.398 -16.162 1.00 55.69 210 PHE A CA 1
ATOM 1741 C C . PHE A 1 210 ? 25.789 22.676 -16.092 1.00 55.69 210 PHE A C 1
ATOM 1743 O O . PHE A 1 210 ? 26.039 21.923 -15.151 1.00 55.69 210 PHE A O 1
ATOM 1750 N N . GLY A 1 211 ? 26.677 22.880 -17.063 1.00 49.94 211 GLY A N 1
ATOM 1751 C CA . GLY A 1 211 ? 27.987 22.238 -17.120 1.00 49.94 211 GLY A CA 1
ATOM 1752 C C . GLY A 1 211 ? 29.065 23.016 -16.379 1.00 49.94 211 GLY A C 1
ATOM 1753 O O . GLY A 1 211 ? 30.023 23.462 -16.998 1.00 49.94 211 GLY A O 1
ATOM 1754 N N . ASP A 1 212 ? 28.958 23.119 -15.055 1.00 46.50 212 ASP A N 1
ATOM 1755 C CA . ASP A 1 212 ? 30.147 23.331 -14.227 1.00 46.50 212 ASP A CA 1
ATOM 1756 C C . ASP A 1 212 ? 30.071 22.543 -12.917 1.00 46.50 212 ASP A C 1
ATOM 1758 O O . ASP A 1 212 ? 29.480 22.971 -11.924 1.00 46.50 212 ASP A O 1
ATOM 1762 N N . ARG A 1 213 ? 30.661 21.344 -12.957 1.00 48.59 213 ARG A N 1
ATOM 1763 C CA . ARG A 1 213 ? 31.750 20.901 -12.068 1.00 48.59 213 ARG A CA 1
ATOM 1764 C C . ARG A 1 213 ? 31.914 19.386 -12.199 1.00 48.59 213 ARG A C 1
ATOM 1766 O O . ARG A 1 213 ? 31.097 18.631 -11.684 1.00 48.59 213 ARG A O 1
ATOM 1773 N N . GLY A 1 214 ? 32.997 18.931 -12.840 1.00 47.44 214 GLY A N 1
ATOM 1774 C CA . GLY A 1 214 ? 33.485 17.570 -12.569 1.00 47.44 214 GLY A CA 1
ATOM 1775 C C . GLY A 1 214 ? 34.173 16.760 -13.667 1.00 47.44 214 GLY A C 1
ATOM 1776 O O . GLY A 1 214 ? 34.480 15.606 -13.398 1.00 47.44 214 GLY A O 1
ATOM 1777 N N . THR A 1 215 ? 34.455 17.276 -14.869 1.00 44.88 215 THR A N 1
ATOM 1778 C CA . THR A 1 215 ? 35.103 16.449 -15.921 1.00 44.88 215 THR A CA 1
ATOM 1779 C C . THR A 1 215 ? 36.203 17.158 -16.720 1.00 44.88 215 THR A C 1
ATOM 1781 O O . THR A 1 215 ? 36.404 16.869 -17.894 1.00 44.88 215 THR A O 1
ATOM 1784 N N . ASN A 1 216 ? 36.990 18.034 -16.083 1.00 42.12 216 ASN A N 1
ATOM 1785 C CA . ASN A 1 216 ? 38.151 18.677 -16.729 1.00 42.12 216 ASN A CA 1
ATOM 1786 C C . ASN A 1 216 ? 39.531 18.109 -16.343 1.00 42.12 216 ASN A C 1
ATOM 1788 O O . ASN A 1 216 ? 40.544 18.629 -16.798 1.00 42.12 216 ASN A O 1
ATOM 1792 N N . ILE A 1 217 ? 39.616 17.008 -15.588 1.00 44.72 217 ILE A N 1
ATOM 1793 C CA . ILE A 1 217 ? 40.928 16.441 -15.202 1.00 44.72 217 ILE A CA 1
ATOM 1794 C C . ILE A 1 217 ? 41.501 15.463 -16.249 1.00 44.72 217 ILE A C 1
ATOM 1796 O O . ILE A 1 217 ? 42.712 15.281 -16.316 1.00 44.72 217 ILE A O 1
ATOM 1800 N N . LEU A 1 218 ? 40.690 14.908 -17.156 1.00 43.25 218 LEU A N 1
ATOM 1801 C CA . LEU A 1 218 ? 41.169 13.932 -18.154 1.00 43.25 218 LEU A CA 1
ATOM 1802 C C . LEU A 1 218 ? 41.475 14.509 -19.546 1.00 43.25 218 LEU A C 1
ATOM 1804 O O . LEU A 1 218 ? 41.979 13.783 -20.399 1.00 43.25 218 LEU A O 1
ATOM 1808 N N . ARG A 1 219 ? 41.236 15.806 -19.790 1.00 40.00 219 ARG A N 1
ATOM 1809 C CA . ARG A 1 219 ? 41.464 16.424 -21.115 1.00 40.00 219 ARG A CA 1
ATOM 1810 C C . ARG A 1 219 ? 42.718 17.296 -21.220 1.00 40.00 219 ARG A C 1
ATOM 1812 O O . ARG A 1 219 ? 43.086 17.679 -22.326 1.00 40.00 219 ARG A O 1
ATOM 1819 N N . ILE A 1 220 ? 43.401 17.568 -20.107 1.00 45.25 220 ILE A N 1
ATOM 1820 C CA . ILE A 1 220 ? 44.632 18.380 -20.104 1.00 45.25 220 ILE A CA 1
ATOM 1821 C C . ILE A 1 220 ? 45.874 17.519 -20.402 1.00 45.25 220 ILE A C 1
ATOM 1823 O O . ILE A 1 220 ? 46.818 18.000 -21.021 1.00 45.25 220 ILE A O 1
ATOM 1827 N N . HIS A 1 221 ? 45.850 16.215 -20.103 1.00 41.06 221 HIS A N 1
ATOM 1828 C CA . HIS A 1 221 ? 47.009 15.344 -20.349 1.00 41.06 221 HIS A CA 1
ATOM 1829 C C . HIS A 1 221 ? 47.236 14.970 -21.826 1.00 41.06 221 HIS A C 1
ATOM 1831 O O . HIS A 1 221 ? 48.355 14.624 -22.195 1.00 41.06 221 HIS A O 1
ATOM 1837 N N . HIS A 1 222 ? 46.216 15.068 -22.687 1.00 41.69 222 HIS A N 1
ATOM 1838 C CA . HIS A 1 222 ? 46.348 14.719 -24.110 1.00 41.69 222 HIS A CA 1
ATOM 1839 C C . HIS A 1 222 ? 46.814 15.897 -24.988 1.00 41.69 222 HIS A C 1
ATOM 1841 O O . HIS A 1 222 ? 47.357 15.679 -26.067 1.00 41.69 222 HIS A O 1
ATOM 1847 N N . ASN A 1 223 ? 46.652 17.146 -24.533 1.00 41.47 223 ASN A N 1
ATOM 1848 C CA . ASN A 1 223 ? 47.070 18.327 -25.301 1.00 41.47 223 ASN A CA 1
ATOM 1849 C C . ASN A 1 223 ? 48.504 18.795 -25.005 1.00 41.47 223 ASN A C 1
ATOM 1851 O O . ASN A 1 223 ? 49.067 19.516 -25.823 1.00 41.47 223 ASN A O 1
ATOM 1855 N N . LEU A 1 224 ? 49.136 18.352 -23.910 1.00 45.12 224 LEU A N 1
ATOM 1856 C CA . LEU A 1 224 ? 50.561 18.635 -23.677 1.00 45.12 224 LEU A CA 1
ATOM 1857 C C . LEU A 1 224 ? 51.510 17.725 -24.475 1.00 45.12 224 LEU A C 1
ATOM 1859 O O . LEU A 1 224 ? 52.634 18.130 -24.741 1.00 45.12 224 LEU A O 1
ATOM 1863 N N . TYR A 1 225 ? 51.069 16.544 -24.922 1.00 43.47 225 TYR A N 1
ATOM 1864 C CA . TYR A 1 225 ? 51.911 15.655 -25.737 1.00 43.47 225 TYR A CA 1
ATOM 1865 C C . TYR A 1 225 ? 52.002 16.076 -27.212 1.00 43.47 225 TYR A C 1
ATOM 1867 O O . TYR A 1 225 ? 52.982 15.762 -27.880 1.00 43.47 225 TYR A O 1
ATOM 1875 N N . LEU A 1 226 ? 51.012 16.815 -27.726 1.00 45.19 226 LEU A N 1
ATOM 1876 C CA . LEU A 1 226 ? 50.993 17.261 -29.126 1.00 45.19 226 LEU A CA 1
ATOM 1877 C C . LEU A 1 226 ? 51.734 18.585 -29.363 1.00 45.19 226 LEU A C 1
ATOM 1879 O O . LEU A 1 226 ? 52.132 18.855 -30.491 1.00 45.19 226 LEU A O 1
ATOM 1883 N N . LEU A 1 227 ? 51.979 19.377 -28.315 1.00 47.31 227 LEU A N 1
ATOM 1884 C CA . LEU A 1 227 ? 52.735 20.634 -28.409 1.00 47.31 227 LEU A CA 1
ATOM 1885 C C . LEU A 1 227 ? 54.257 20.456 -28.300 1.00 47.31 227 LEU A C 1
ATOM 1887 O O . LEU A 1 227 ? 54.987 21.409 -28.542 1.00 47.31 227 LEU A O 1
ATOM 1891 N N . GLN A 1 228 ? 54.744 19.250 -27.993 1.00 48.97 228 GLN A N 1
ATOM 1892 C CA . GLN A 1 228 ? 56.180 18.952 -27.912 1.00 48.97 228 GLN A CA 1
ATOM 1893 C C . GLN A 1 228 ? 56.719 18.192 -29.141 1.00 48.97 228 GLN A C 1
ATOM 1895 O O . GLN A 1 228 ? 57.908 17.913 -29.213 1.00 48.97 228 GLN A O 1
ATOM 1900 N N . VAL A 1 229 ? 55.856 17.873 -30.119 1.00 53.03 229 VAL A N 1
ATOM 1901 C CA . VAL A 1 229 ? 56.213 17.131 -31.350 1.00 53.03 229 VAL A CA 1
ATOM 1902 C C . VAL A 1 229 ? 56.199 18.022 -32.608 1.00 53.03 229 VAL A C 1
ATOM 1904 O O . VAL A 1 229 ? 56.661 17.598 -33.659 1.00 53.03 229 VAL A O 1
ATOM 1907 N N . PHE A 1 230 ? 55.732 19.272 -32.517 1.00 48.72 230 PHE A N 1
ATOM 1908 C CA . PHE A 1 230 ? 55.627 20.193 -33.665 1.00 48.72 230 PHE A CA 1
ATOM 1909 C C . PHE A 1 230 ? 56.240 21.584 -33.425 1.00 48.72 230 PHE A C 1
ATOM 1911 O O . PHE A 1 230 ? 55.801 22.563 -34.021 1.00 48.72 230 PHE A O 1
ATOM 1918 N N . GLY A 1 231 ? 57.245 21.684 -32.555 1.00 44.09 231 GLY A N 1
ATOM 1919 C CA . GLY A 1 231 ? 57.973 22.930 -32.306 1.00 44.09 231 GLY A CA 1
ATOM 1920 C C . GLY A 1 231 ? 59.478 22.755 -32.471 1.00 44.09 231 GLY A C 1
ATOM 1921 O O . GLY A 1 231 ? 60.182 22.787 -31.467 1.00 44.09 231 GLY A O 1
ATOM 1922 N N . ASP A 1 232 ? 59.920 22.550 -33.714 1.00 42.12 232 ASP A N 1
ATOM 1923 C CA . ASP A 1 232 ? 61.229 23.020 -34.195 1.00 42.12 232 ASP A CA 1
ATOM 1924 C C . ASP A 1 232 ? 61.024 24.385 -34.872 1.00 42.12 232 ASP A C 1
ATOM 1926 O O . ASP A 1 232 ? 60.053 24.503 -35.662 1.00 42.12 232 ASP A O 1
#

Organism: Mytilus edulis (NCBI:txid6550)

InterPro domains:
  IPR029255 Ceroid-lipofuscinosis neuronal protein 6 [PF15156] (27-207)
  IPR029255 Ceroid-lipofuscinosis neuronal protein 6 [PTHR16244] (21-208)

Foldseek 3Di:
DDDDDDDDDDDDDDDDPPDPPPPPPPPPPPPPCPLDDPVLVVQLVCLCCCLVVCVVVVPVVDDCVVADLVGDDPNLVSLVVVLVSNLVSLVVLQVSQLDHDDPVLSVQLSVLQSQLSVLQSVLVSVVVSVVVVPFDPVDDLCRTPVLVPDPPVVVSVVNNVSCCSNVPRSVCSNVVSVVVSVVSRVCRSPVPPPPDDPDDVVVVVVCVVPVDDDPPPPPPVVVVVVVVPPDD